Protein AF-A0AAJ2LRJ1-F1 (afdb_monomer_lite)

InterPro domains:
  IPR001991 Sodium:dicarboxylate symporter [PF00375] (16-197)
  IPR001991 Sodium:dicarboxylate symporter [PTHR42865] (124-197)
  IPR036458 Sodium:dicarboxylate symporter superfamily [G3DSA:1.10.3860.10] (4-198)
  IPR036458 Sodium:dicarboxylate symporter superfamily [SSF118215] (17-197)

Secondary structure (DSSP, 8-state):
--HHHHHHHHHS-HHHHHHHHHHHHHHHHHH-HHHHHHHHHHHHHHHHHHHHHHHHHHHHHHHHHHHT--TTS--THHHHHHHHHHHHHHHHHHHHHHHHHS-------------PPPS-HHHHHHHHHHHHTS-HHHHHHTT-HHHHHHHHHHHHHHHTTS-HHHHHHHHHHHHHHHHHHHHHHHTHHHHHHHHHH-

Foldseek 3Di:
DDPVVVVVVVVDPLVNLLVVLLVLLQVLLVPPLPVLLVLLVLQVVLVVLLLLLVLVLLLLVLLLCLLPDDPPDDDPVVVVVVCVVVVVVVVVVVVVVVCVVDVDDDPDPDDPPPPPDPPDPVVVVVVLVVLCPPDCVCCSVVVSVNVSNNNSNVNSNVSNPPDPVVSVVSVVVSVVSVVVSVVSSSCSSSNSSSNSND

Sequence (198 aa):
MPHWLKQQLKRLGVVGQIFIGLLAGVLLALTLPDVAQSVGLLGELFVSALKAIAPVLILVLVTAAIANQNMDQPSHIKPVLVLYLLGTLAAAVVAVMASSLFPSYLMLNVPNISHAAPDSIRQVLVGLLKNIVVNPVSALSEANYIGILAWGAALGLAFRHSSVSTKQLITDFSDAISKIVHGIIALAPIGIFGLVAH

Organism: NCBI:txid1538159

pLDDT: mean 86.82, std 13.39, range [49.31, 97.69]

Structure (mmCIF, N/CA/C/O backbone):
data_AF-A0AAJ2LRJ1-F1
#
_entry.id   AF-A0AAJ2LRJ1-F1
#
loop_
_atom_site.group_PDB
_atom_site.id
_atom_site.type_symbol
_atom_site.label_atom_id
_atom_site.label_alt_id
_atom_site.label_comp_id
_atom_site.label_asym_id
_atom_site.label_entity_id
_atom_site.label_seq_id
_atom_site.pdbx_PDB_ins_code
_atom_site.Cartn_x
_atom_site.Cartn_y
_atom_site.Cartn_z
_atom_site.occupancy
_atom_site.B_iso_or_equiv
_atom_site.auth_seq_id
_atom_site.auth_comp_id
_atom_site.auth_asym_id
_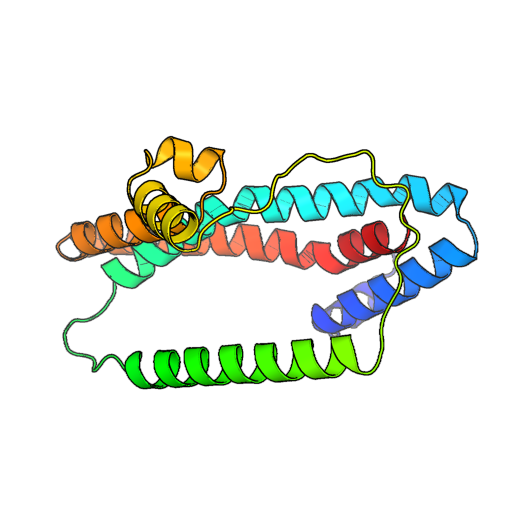atom_site.auth_atom_id
_atom_site.pdbx_PDB_model_num
ATOM 1 N N . MET A 1 1 ? -7.593 7.668 -32.228 1.00 51.62 1 MET A N 1
ATOM 2 C CA . MET A 1 1 ? -7.476 6.301 -31.662 1.00 51.62 1 MET A CA 1
ATOM 3 C C . MET A 1 1 ? -8.811 5.578 -31.868 1.00 51.62 1 MET A C 1
ATOM 5 O O . MET A 1 1 ? -9.819 6.137 -31.441 1.00 51.62 1 MET A O 1
ATOM 9 N N . PRO A 1 2 ? -8.870 4.434 -32.577 1.00 67.88 2 PRO A N 1
ATOM 10 C CA . PRO A 1 2 ? -10.131 3.862 -33.062 1.00 67.88 2 PRO A CA 1
ATOM 11 C C . PRO A 1 2 ? -11.072 3.428 -31.927 1.00 67.88 2 PRO A C 1
ATOM 13 O O . PRO A 1 2 ? -10.635 2.865 -30.925 1.00 67.88 2 PRO A O 1
ATOM 16 N N . HIS A 1 3 ? -12.374 3.678 -32.080 1.00 49.31 3 HIS A N 1
ATOM 17 C CA . HIS A 1 3 ? -13.392 3.411 -31.055 1.00 49.31 3 HIS A CA 1
ATOM 18 C C . HIS A 1 3 ? -13.612 1.907 -30.780 1.00 49.31 3 HIS A C 1
ATOM 20 O O . HIS A 1 3 ? -13.944 1.538 -29.654 1.00 49.31 3 HIS A O 1
ATOM 26 N N . TRP A 1 4 ? -13.349 1.037 -31.762 1.00 50.97 4 TRP A N 1
ATOM 27 C CA . TRP A 1 4 ? -13.453 -0.424 -31.638 1.00 50.97 4 TRP A CA 1
ATOM 28 C C . TRP A 1 4 ? -12.358 -1.037 -30.744 1.00 50.97 4 TRP A C 1
ATOM 30 O O . TRP A 1 4 ? -12.626 -1.951 -29.966 1.00 50.97 4 TRP A O 1
ATOM 40 N N . LEU A 1 5 ? -11.155 -0.455 -30.750 1.00 55.59 5 LEU A N 1
ATOM 41 C CA . LEU A 1 5 ? -10.029 -0.865 -29.899 1.00 55.59 5 LEU A CA 1
ATOM 42 C C . LEU A 1 5 ? -10.316 -0.611 -28.410 1.00 55.59 5 LEU A C 1
ATOM 44 O O . LEU A 1 5 ? -10.009 -1.441 -27.556 1.00 55.59 5 LEU A O 1
ATOM 48 N N . LYS A 1 6 ? -10.986 0.506 -28.092 1.00 55.53 6 LYS A N 1
ATOM 49 C CA . LYS A 1 6 ? -11.377 0.846 -26.713 1.00 55.53 6 LYS A CA 1
ATOM 50 C C . LYS A 1 6 ? -12.424 -0.118 -26.138 1.00 55.53 6 LYS A C 1
ATOM 52 O O . LYS A 1 6 ? -12.427 -0.353 -24.932 1.00 55.53 6 LYS A O 1
ATOM 57 N N . GLN A 1 7 ? -13.303 -0.681 -26.972 1.00 55.81 7 GLN A N 1
ATOM 58 C CA . GLN A 1 7 ? -14.316 -1.650 -26.532 1.00 55.81 7 GLN A CA 1
ATOM 59 C C . GLN A 1 7 ? -13.731 -3.050 -26.310 1.00 55.81 7 GLN A C 1
ATOM 61 O O . GLN A 1 7 ? -14.116 -3.714 -25.349 1.00 55.81 7 GLN A O 1
ATOM 66 N N . GLN A 1 8 ? -12.768 -3.481 -27.132 1.00 55.88 8 GLN A N 1
ATOM 67 C CA . GLN A 1 8 ? -12.064 -4.749 -26.912 1.00 55.88 8 GLN A CA 1
ATOM 68 C C . GLN A 1 8 ? -11.144 -4.698 -25.684 1.00 55.88 8 GLN A C 1
ATOM 70 O O . GLN A 1 8 ? -11.141 -5.645 -24.899 1.00 55.88 8 GLN A O 1
ATOM 75 N N . LEU A 1 9 ? -10.462 -3.571 -25.434 1.00 53.47 9 LEU A N 1
ATOM 76 C CA . LEU A 1 9 ? -9.677 -3.397 -24.206 1.00 53.47 9 LEU A CA 1
ATOM 77 C C . LEU A 1 9 ? -10.540 -3.427 -22.940 1.00 53.47 9 LEU A C 1
ATOM 79 O O . LEU A 1 9 ? -10.088 -3.956 -21.937 1.00 53.47 9 LEU A O 1
ATOM 83 N N . LYS A 1 10 ? -11.773 -2.904 -22.966 1.00 54.84 10 LYS A N 1
ATOM 84 C CA . LYS A 1 10 ? -12.689 -2.989 -21.812 1.00 54.84 10 LYS A CA 1
ATOM 85 C C . LYS A 1 10 ? -13.207 -4.408 -21.538 1.00 54.84 10 LYS A C 1
ATOM 87 O O . LYS A 1 10 ? -13.697 -4.655 -20.442 1.00 54.84 10 LYS A O 1
ATOM 92 N N . ARG A 1 11 ? -13.128 -5.324 -22.514 1.00 53.78 11 ARG A N 1
ATOM 93 C CA . ARG A 1 11 ? -13.524 -6.737 -22.358 1.00 53.78 11 ARG A CA 1
ATOM 94 C C . ARG A 1 11 ? -12.416 -7.602 -21.757 1.00 53.78 11 ARG A C 1
ATOM 96 O O . ARG A 1 11 ? -12.716 -8.568 -21.065 1.00 53.78 11 ARG A O 1
ATOM 103 N N . LEU A 1 12 ? -11.154 -7.253 -22.001 1.00 58.50 12 LEU A N 1
ATOM 104 C CA . LEU A 1 12 ? -10.005 -7.825 -21.304 1.00 58.50 12 LEU A CA 1
ATOM 105 C C . LEU A 1 12 ? -9.924 -7.156 -19.929 1.00 58.50 12 LEU A C 1
ATOM 107 O O . LEU A 1 12 ? -9.707 -5.951 -19.838 1.00 58.50 12 LEU A O 1
ATOM 111 N N . GLY A 1 13 ? -10.131 -7.914 -18.851 1.00 81.06 13 GLY A N 1
ATOM 112 C CA . GLY A 1 13 ? -9.938 -7.389 -17.497 1.00 81.06 13 GLY A CA 1
ATOM 113 C C . GLY A 1 13 ? -8.545 -6.766 -17.329 1.00 81.06 13 GLY A C 1
ATOM 114 O O . GLY A 1 13 ? -7.633 -7.052 -18.107 1.00 81.06 13 GLY A O 1
ATOM 115 N N . VAL A 1 14 ? -8.360 -5.941 -16.295 1.00 82.56 14 VAL A N 1
ATOM 116 C CA . VAL A 1 14 ? -7.088 -5.237 -16.021 1.00 82.56 14 VAL A CA 1
ATOM 117 C C . VAL A 1 14 ? -5.882 -6.186 -16.087 1.00 82.56 14 VAL A C 1
ATOM 119 O O . VAL A 1 14 ? -4.859 -5.843 -16.667 1.00 82.56 14 VAL A O 1
ATOM 122 N N . VAL A 1 15 ? -6.034 -7.422 -15.603 1.00 87.81 15 VAL A N 1
ATOM 123 C CA . VAL A 1 15 ? -5.007 -8.478 -15.668 1.00 87.81 15 VAL A CA 1
ATOM 124 C C . VAL A 1 15 ? -4.540 -8.770 -17.101 1.00 87.81 15 VAL A C 1
ATOM 126 O O . VAL A 1 15 ? -3.342 -8.876 -17.349 1.00 87.81 15 VAL A O 1
ATOM 129 N N . GLY A 1 16 ? -5.460 -8.864 -18.065 1.00 88.69 16 GLY A N 1
ATOM 130 C CA . GLY A 1 16 ? -5.111 -9.102 -19.468 1.00 88.69 16 GLY A CA 1
ATOM 131 C C . GLY A 1 16 ? -4.386 -7.911 -20.093 1.00 88.69 16 GLY A C 1
ATOM 132 O O . GLY A 1 16 ? -3.440 -8.088 -20.856 1.00 88.69 16 GLY A O 1
ATOM 133 N N . GLN A 1 17 ? -4.778 -6.691 -19.724 1.00 89.00 17 GLN A N 1
ATOM 134 C CA . GLN A 1 17 ? -4.101 -5.476 -20.180 1.00 89.00 17 GLN A CA 1
ATOM 135 C C . GLN A 1 17 ? -2.677 -5.372 -19.618 1.00 89.00 17 GLN A C 1
ATOM 137 O O . GLN A 1 17 ? -1.765 -4.996 -20.350 1.00 89.00 17 GLN A O 1
ATOM 142 N N . ILE A 1 18 ? -2.477 -5.754 -18.352 1.00 92.25 18 ILE A N 1
ATOM 143 C CA . ILE A 1 18 ? -1.150 -5.849 -17.730 1.00 92.25 18 ILE A CA 1
ATOM 144 C C . ILE A 1 18 ? -0.261 -6.823 -18.508 1.00 92.25 18 ILE A C 1
ATOM 146 O O . ILE A 1 18 ? 0.876 -6.487 -18.822 1.00 92.25 18 ILE A O 1
ATOM 150 N N . PHE A 1 19 ? -0.788 -7.995 -18.873 1.00 93.06 19 PHE A N 1
ATOM 151 C CA . PHE A 1 19 ? -0.049 -8.984 -19.661 1.00 93.06 19 PHE A CA 1
ATOM 152 C C . PHE A 1 19 ? 0.399 -8.437 -21.022 1.00 93.06 19 PHE A C 1
ATOM 154 O O . PHE A 1 19 ? 1.542 -8.636 -21.426 1.00 93.06 19 PHE A O 1
ATOM 161 N N . ILE A 1 20 ? -0.484 -7.715 -21.716 1.00 92.00 20 ILE A N 1
ATOM 162 C CA . ILE A 1 20 ? -0.156 -7.077 -22.997 1.00 92.00 20 ILE A CA 1
ATOM 163 C C . ILE A 1 20 ? 0.913 -5.994 -22.803 1.00 92.00 20 ILE A C 1
ATOM 165 O O . ILE A 1 20 ? 1.866 -5.944 -23.577 1.00 92.00 20 ILE A O 1
ATOM 169 N N . GLY A 1 21 ? 0.781 -5.158 -21.767 1.00 91.19 21 GLY A N 1
ATOM 170 C CA . GLY A 1 21 ? 1.770 -4.130 -21.430 1.00 91.19 21 GLY A CA 1
ATOM 171 C C . GLY A 1 21 ? 3.146 -4.724 -21.130 1.00 91.19 21 GLY A C 1
ATOM 172 O O . GLY A 1 21 ? 4.149 -4.229 -21.632 1.00 91.19 21 GLY A O 1
ATOM 173 N N . LEU A 1 22 ? 3.187 -5.838 -20.398 1.00 94.25 22 LEU A N 1
ATOM 174 C CA . LEU A 1 22 ? 4.415 -6.575 -20.112 1.00 94.25 22 LEU A CA 1
ATOM 175 C C . LEU A 1 22 ? 5.070 -7.110 -21.393 1.00 94.25 22 LEU A C 1
ATOM 177 O O . LEU A 1 22 ? 6.244 -6.839 -21.629 1.00 94.25 22 LEU A O 1
ATOM 181 N N . LEU A 1 23 ? 4.322 -7.815 -22.249 1.00 94.81 23 LEU A N 1
ATOM 182 C CA . LEU A 1 23 ? 4.860 -8.347 -23.510 1.00 94.81 23 LEU A CA 1
ATOM 183 C C . LEU A 1 23 ? 5.361 -7.234 -24.438 1.00 94.81 23 LEU A C 1
ATOM 185 O O . LEU A 1 23 ? 6.432 -7.360 -25.029 1.00 94.81 23 LEU A O 1
ATOM 189 N N . ALA A 1 24 ? 4.610 -6.137 -24.544 1.00 92.12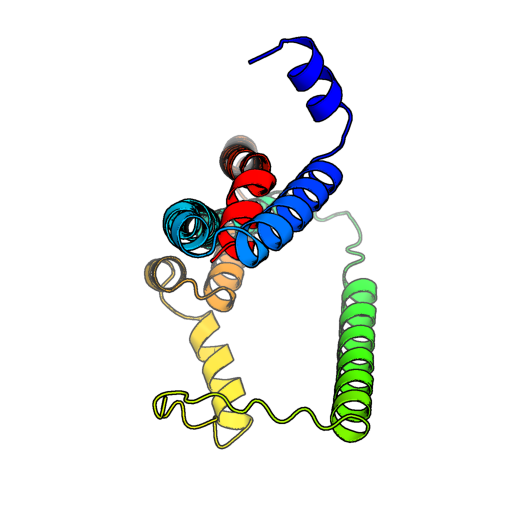 24 ALA A N 1
ATOM 190 C CA . ALA A 1 24 ? 5.015 -4.979 -25.330 1.00 92.12 24 ALA A CA 1
ATOM 191 C C . ALA A 1 24 ? 6.281 -4.314 -24.763 1.00 92.12 24 ALA A C 1
ATOM 193 O O . ALA A 1 24 ? 7.132 -3.892 -25.541 1.00 92.12 24 ALA A O 1
ATOM 194 N N . GLY A 1 25 ? 6.421 -4.253 -23.434 1.00 91.94 25 GLY A N 1
ATOM 195 C CA . GLY A 1 25 ? 7.588 -3.678 -22.761 1.00 91.94 25 GLY A CA 1
ATOM 196 C C . GLY A 1 25 ? 8.849 -4.488 -23.040 1.00 91.94 25 GLY A C 1
ATOM 197 O O . GLY A 1 25 ? 9.850 -3.925 -23.474 1.00 91.94 25 GLY A O 1
ATOM 198 N N . VAL A 1 26 ? 8.763 -5.819 -22.915 1.00 92.88 26 VAL A N 1
ATOM 199 C CA . VAL A 1 26 ? 9.866 -6.734 -23.266 1.00 92.88 26 VAL A CA 1
ATOM 200 C C . VAL A 1 26 ? 10.266 -6.570 -24.732 1.00 92.88 26 VAL A C 1
ATOM 202 O O . VAL A 1 26 ? 11.448 -6.469 -25.050 1.00 92.88 26 VAL A O 1
ATOM 205 N N . LEU A 1 27 ? 9.292 -6.530 -25.645 1.00 93.06 27 LEU A N 1
ATOM 206 C CA . LEU A 1 27 ? 9.570 -6.420 -27.077 1.00 93.06 27 LEU A CA 1
ATOM 207 C C . LEU A 1 27 ? 10.238 -5.081 -27.422 1.00 93.06 27 LEU A C 1
ATOM 209 O O . LEU A 1 27 ? 11.157 -5.045 -28.240 1.00 93.06 27 LEU A O 1
ATOM 213 N N . LEU A 1 28 ? 9.820 -3.992 -26.771 1.00 90.44 28 LEU A N 1
ATOM 214 C CA . LEU A 1 28 ? 10.419 -2.673 -26.958 1.00 90.44 28 LEU A CA 1
ATOM 215 C C . LEU A 1 28 ? 11.848 -2.612 -26.400 1.00 90.44 28 LEU A C 1
ATOM 217 O O . LEU A 1 28 ? 12.732 -2.134 -27.109 1.00 90.44 28 LEU A O 1
ATOM 221 N N . ALA A 1 29 ? 12.098 -3.164 -25.208 1.00 89.75 29 ALA A N 1
ATOM 222 C CA . ALA A 1 29 ? 13.438 -3.234 -24.614 1.00 89.75 29 ALA A CA 1
ATOM 223 C C . ALA A 1 29 ? 14.451 -3.952 -25.524 1.00 89.75 29 ALA A C 1
ATOM 225 O O . ALA A 1 29 ? 15.599 -3.531 -25.641 1.00 89.75 29 ALA A O 1
ATOM 226 N N . LEU A 1 30 ? 14.019 -5.022 -26.202 1.00 90.25 30 LEU A N 1
ATOM 227 C CA . LEU A 1 30 ? 14.879 -5.810 -27.090 1.00 90.25 30 LEU A CA 1
ATOM 228 C C . LEU A 1 30 ? 15.125 -5.154 -28.456 1.00 90.25 30 LEU A C 1
ATOM 230 O O . LEU A 1 30 ? 16.125 -5.461 -29.101 1.00 90.25 30 LEU A O 1
ATOM 234 N N . THR A 1 31 ? 14.209 -4.304 -28.929 1.00 91.56 31 THR A N 1
ATOM 235 C CA . THR A 1 31 ? 14.253 -3.759 -30.298 1.00 91.56 31 THR A CA 1
ATOM 236 C C . THR A 1 31 ? 14.757 -2.320 -30.364 1.00 91.56 31 THR A C 1
ATOM 238 O O . THR A 1 31 ? 15.497 -1.995 -31.291 1.00 91.56 31 THR A O 1
ATOM 241 N N . LEU A 1 32 ? 14.380 -1.461 -29.409 1.00 88.50 32 LEU A N 1
ATOM 242 C CA . LEU A 1 32 ? 14.744 -0.038 -29.369 1.00 88.50 32 LEU A CA 1
ATOM 243 C C . LEU A 1 32 ? 15.089 0.418 -27.933 1.00 88.50 32 LEU A C 1
ATOM 245 O O . LEU A 1 32 ? 14.285 1.115 -27.305 1.00 88.50 32 LEU A O 1
ATOM 249 N N . PRO A 1 33 ? 16.287 0.083 -27.418 1.00 83.06 33 PRO A N 1
ATOM 250 C CA . PRO A 1 33 ? 16.689 0.399 -26.043 1.00 83.06 33 PRO A CA 1
ATOM 251 C C . PRO A 1 33 ? 16.699 1.909 -25.729 1.00 83.06 33 PRO A C 1
ATOM 253 O O . PRO A 1 33 ? 16.270 2.308 -24.648 1.00 83.06 33 PRO A O 1
ATOM 256 N N . ASP A 1 34 ? 17.073 2.766 -26.685 1.00 83.44 34 ASP A N 1
ATOM 257 C CA . ASP A 1 34 ? 17.098 4.229 -26.486 1.00 83.44 34 ASP A CA 1
ATOM 258 C C . ASP A 1 34 ? 15.695 4.820 -26.243 1.00 83.44 34 ASP A C 1
ATOM 260 O O . ASP A 1 34 ? 15.501 5.734 -25.437 1.00 83.44 34 ASP A O 1
ATOM 264 N N . VAL A 1 35 ? 14.680 4.275 -26.925 1.00 82.12 35 VAL A N 1
ATOM 265 C CA . VAL A 1 35 ? 13.276 4.666 -26.717 1.00 82.12 35 VAL A CA 1
ATOM 266 C C . VAL A 1 35 ? 12.767 4.096 -25.395 1.00 82.12 35 VAL A C 1
ATOM 268 O O . VAL A 1 35 ? 12.019 4.768 -24.685 1.00 82.12 35 VAL A O 1
ATOM 271 N N . ALA A 1 36 ? 13.204 2.889 -25.041 1.00 81.81 36 ALA A N 1
ATOM 272 C CA . ALA A 1 36 ? 12.821 2.192 -23.819 1.00 81.81 36 ALA A CA 1
ATOM 273 C C . ALA A 1 36 ? 13.158 3.002 -22.561 1.00 81.81 36 ALA A C 1
ATOM 275 O O . ALA A 1 36 ? 12.300 3.195 -21.694 1.00 81.81 36 ALA A O 1
ATOM 276 N N . GLN A 1 37 ? 14.349 3.604 -22.534 1.00 80.44 37 GLN A N 1
ATOM 277 C CA . GLN A 1 37 ? 14.791 4.449 -21.427 1.00 80.44 37 GLN A CA 1
ATOM 278 C C . GLN A 1 37 ? 13.879 5.672 -21.213 1.00 80.44 37 GLN A C 1
ATOM 280 O O . GLN A 1 37 ? 13.593 6.051 -20.078 1.00 80.44 37 GLN A O 1
ATOM 285 N N . SER A 1 38 ? 13.351 6.257 -22.294 1.00 84.06 38 SER A N 1
ATOM 286 C CA . SER A 1 38 ? 12.439 7.410 -22.219 1.00 84.06 38 SER A CA 1
ATOM 287 C C . SER A 1 38 ? 11.057 7.040 -21.663 1.00 84.06 38 SER A C 1
ATOM 289 O O . SER A 1 38 ? 10.394 7.859 -21.025 1.00 84.06 38 SER A O 1
ATOM 291 N N . VAL A 1 39 ? 10.609 5.803 -21.894 1.00 89.00 39 VAL A N 1
ATOM 292 C CA . VAL A 1 39 ? 9.320 5.290 -21.402 1.00 89.00 39 VAL A CA 1
ATOM 293 C C . VAL A 1 39 ? 9.414 4.868 -19.926 1.00 89.00 39 VAL A C 1
ATOM 295 O O . VAL A 1 39 ? 8.394 4.870 -19.234 1.00 89.00 39 VAL A O 1
ATOM 298 N N . GLY A 1 40 ? 10.618 4.608 -19.402 1.00 88.31 40 GLY A N 1
ATOM 299 C CA . GLY A 1 40 ? 10.863 4.266 -17.992 1.00 88.31 40 GLY A CA 1
ATOM 300 C C . GLY A 1 40 ? 10.232 5.234 -16.986 1.00 88.31 40 GLY A C 1
ATOM 301 O O . GLY A 1 40 ? 9.652 4.800 -15.988 1.00 88.31 40 GLY A O 1
ATOM 302 N N . LEU A 1 41 ? 10.204 6.533 -17.307 1.00 91.50 41 LEU A N 1
ATOM 303 C CA . LEU A 1 41 ? 9.557 7.563 -16.487 1.00 91.50 41 LEU A CA 1
ATOM 304 C C . LEU A 1 41 ? 8.079 7.243 -16.194 1.00 91.50 41 LEU A C 1
ATOM 306 O O . LEU A 1 41 ? 7.601 7.471 -15.086 1.00 91.50 41 LEU A O 1
ATOM 310 N N . LEU A 1 42 ? 7.339 6.686 -17.160 1.00 91.81 42 LEU A N 1
ATOM 311 C CA . LEU A 1 42 ? 5.937 6.290 -16.961 1.00 91.81 42 LEU A CA 1
ATOM 312 C C . LEU A 1 42 ? 5.813 5.177 -15.914 1.00 91.81 42 LEU A C 1
ATOM 314 O O . LEU A 1 42 ? 4.865 5.171 -15.124 1.00 91.81 42 LEU A O 1
ATOM 318 N N . GLY A 1 43 ? 6.777 4.257 -15.899 1.00 92.56 43 GLY A N 1
ATOM 319 C CA . GLY A 1 43 ? 6.861 3.192 -14.911 1.00 92.56 43 GLY A CA 1
ATOM 320 C C . GLY A 1 43 ? 7.171 3.718 -13.515 1.00 92.56 43 GLY A C 1
ATOM 321 O O . GLY A 1 43 ? 6.468 3.387 -12.556 1.00 92.56 43 GLY A O 1
ATOM 322 N N . GLU A 1 44 ? 8.164 4.595 -13.398 1.00 93.62 44 GLU A N 1
ATOM 323 C CA . GLU A 1 44 ? 8.528 5.224 -12.125 1.00 93.62 44 GLU A CA 1
ATOM 324 C C . GLU A 1 44 ? 7.394 6.073 -11.548 1.00 93.62 44 GLU A C 1
ATOM 326 O O . GLU A 1 44 ? 7.087 5.967 -10.356 1.00 93.62 44 GLU A O 1
ATOM 331 N N . LEU A 1 45 ? 6.723 6.873 -12.385 1.00 94.19 45 LEU A N 1
ATOM 332 C CA . LEU A 1 45 ? 5.562 7.668 -11.981 1.00 94.19 45 LEU A CA 1
ATOM 333 C C . LEU A 1 45 ? 4.422 6.776 -11.480 1.00 94.19 45 LEU A C 1
ATOM 335 O O . LEU A 1 45 ? 3.803 7.084 -10.460 1.00 94.19 45 LEU A O 1
ATOM 339 N N . PHE A 1 46 ? 4.171 5.646 -12.146 1.00 94.69 46 PHE A N 1
ATOM 340 C CA . PHE A 1 46 ? 3.159 4.681 -11.722 1.00 94.69 46 PHE A CA 1
ATOM 3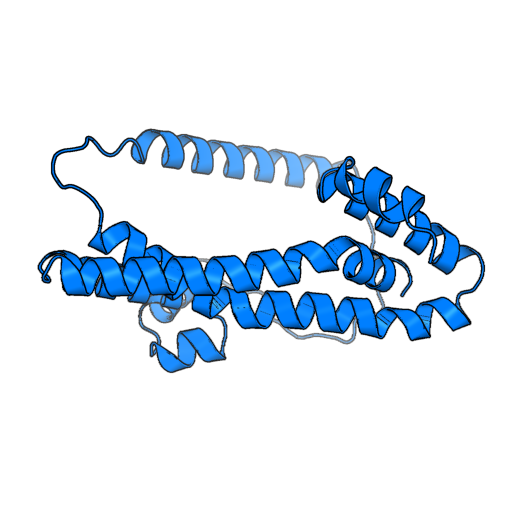41 C C . PHE A 1 46 ? 3.481 4.057 -10.357 1.00 94.69 46 PHE A C 1
ATOM 343 O O . PHE A 1 46 ? 2.633 4.062 -9.459 1.00 94.69 46 PHE A O 1
ATOM 350 N N . VAL A 1 47 ? 4.709 3.563 -10.165 1.00 94.19 47 VAL A N 1
ATOM 351 C CA . VAL A 1 47 ? 5.133 2.975 -8.881 1.00 94.19 47 VAL A CA 1
ATOM 352 C C . VAL A 1 47 ? 5.105 4.021 -7.774 1.00 94.19 47 VAL A C 1
ATOM 354 O O . VAL A 1 47 ? 4.659 3.725 -6.665 1.00 94.19 47 VAL A O 1
ATOM 357 N N . SER A 1 48 ? 5.539 5.246 -8.067 1.00 94.44 48 SER A N 1
ATOM 358 C CA . SER A 1 48 ? 5.532 6.353 -7.109 1.00 94.44 48 SER A CA 1
ATOM 359 C C . SER A 1 48 ? 4.111 6.723 -6.691 1.00 94.44 48 SER A C 1
ATOM 361 O O . SER A 1 48 ? 3.852 6.868 -5.499 1.00 94.44 48 SER A O 1
ATOM 363 N N . ALA A 1 49 ? 3.166 6.787 -7.635 1.00 94.81 49 ALA A N 1
ATOM 364 C CA . ALA A 1 49 ? 1.757 7.038 -7.336 1.00 94.81 49 ALA A CA 1
ATOM 365 C C . ALA A 1 49 ? 1.146 5.935 -6.453 1.00 94.81 49 ALA A C 1
ATOM 367 O O . ALA A 1 49 ? 0.472 6.242 -5.468 1.00 94.81 49 ALA A O 1
ATOM 368 N N . LEU A 1 50 ? 1.418 4.657 -6.755 1.00 94.00 50 LEU A N 1
ATOM 369 C CA . LEU A 1 50 ? 0.961 3.531 -5.931 1.00 94.00 50 LEU A CA 1
ATOM 370 C C . LEU A 1 50 ? 1.565 3.555 -4.522 1.00 94.00 50 LEU A C 1
ATOM 372 O O . LEU A 1 50 ? 0.849 3.356 -3.540 1.00 94.00 50 LEU A O 1
ATOM 376 N N . LYS A 1 51 ? 2.870 3.819 -4.411 1.00 92.94 51 LYS A N 1
ATOM 377 C CA . LYS A 1 51 ? 3.560 3.916 -3.118 1.00 92.94 51 LYS A CA 1
ATOM 378 C C . LYS A 1 51 ? 3.048 5.090 -2.285 1.00 92.94 51 LYS A C 1
ATOM 380 O O . LYS A 1 51 ? 2.891 4.935 -1.081 1.00 92.94 51 LYS A O 1
ATOM 385 N N . ALA A 1 52 ? 2.759 6.231 -2.910 1.00 93.50 52 ALA A N 1
ATOM 386 C CA . ALA A 1 52 ? 2.295 7.429 -2.214 1.00 93.50 52 ALA A CA 1
ATOM 387 C C . ALA A 1 52 ? 0.904 7.249 -1.587 1.00 93.50 52 ALA A C 1
ATOM 389 O O . ALA A 1 52 ? 0.662 7.712 -0.474 1.00 93.50 52 ALA A O 1
ATOM 390 N N . ILE A 1 53 ? -0.015 6.566 -2.279 1.00 94.75 53 ILE A N 1
ATOM 391 C CA . ILE A 1 53 ? -1.393 6.403 -1.795 1.00 94.75 53 ILE A CA 1
ATOM 392 C C . ILE A 1 53 ? -1.542 5.274 -0.762 1.00 94.75 53 ILE A C 1
ATOM 394 O O . ILE A 1 53 ? -2.448 5.317 0.073 1.00 94.75 53 ILE A O 1
ATOM 398 N N . ALA A 1 54 ? -0.666 4.263 -0.800 1.00 94.62 54 ALA A N 1
ATOM 399 C CA . ALA A 1 54 ? -0.814 3.043 -0.006 1.00 94.62 54 ALA A CA 1
ATOM 400 C C . ALA A 1 54 ? -0.852 3.275 1.523 1.00 94.62 54 ALA A C 1
ATOM 402 O O . ALA A 1 54 ? -1.775 2.754 2.155 1.00 94.62 54 ALA A O 1
ATOM 403 N N . PRO A 1 55 ? 0.050 4.068 2.142 1.00 95.81 55 PRO A N 1
ATOM 404 C CA . PRO A 1 55 ? 0.009 4.346 3.581 1.00 95.81 55 PRO A CA 1
ATOM 405 C C . PRO A 1 55 ? -1.328 4.928 4.055 1.00 95.81 55 PRO A C 1
ATOM 407 O O . PRO A 1 55 ? -1.886 4.492 5.064 1.00 95.81 55 PRO A O 1
ATOM 410 N N . VAL A 1 56 ? -1.866 5.883 3.293 1.00 95.94 56 VAL A N 1
ATOM 411 C CA . VAL A 1 56 ? -3.124 6.568 3.614 1.00 95.94 56 VAL A CA 1
ATOM 412 C C . VAL A 1 56 ? -4.310 5.619 3.465 1.00 95.94 56 VAL A C 1
ATOM 414 O O . VAL A 1 56 ? -5.161 5.563 4.353 1.00 95.94 56 VAL A O 1
ATOM 417 N N . LEU A 1 57 ? -4.345 4.832 2.381 1.00 96.31 57 LEU A N 1
ATOM 418 C CA . LEU A 1 57 ? -5.383 3.823 2.165 1.00 96.31 57 LEU A CA 1
ATOM 419 C C . LEU A 1 57 ? -5.454 2.847 3.341 1.00 96.31 57 LEU A C 1
ATOM 421 O O . LEU A 1 57 ? -6.538 2.616 3.867 1.00 96.31 57 LEU A O 1
ATOM 425 N N . ILE A 1 58 ? -4.317 2.285 3.759 1.00 96.69 58 ILE A N 1
ATOM 426 C CA . ILE A 1 58 ? -4.282 1.265 4.816 1.00 96.69 58 ILE A CA 1
ATOM 427 C C . ILE A 1 58 ? -4.794 1.838 6.138 1.00 96.69 58 ILE A C 1
ATOM 429 O O . ILE A 1 58 ? -5.614 1.194 6.792 1.00 96.69 58 ILE A O 1
ATOM 433 N N . LEU A 1 59 ? -4.365 3.050 6.512 1.00 97.69 59 LEU A N 1
ATOM 434 C CA . LEU A 1 59 ? -4.818 3.700 7.745 1.00 97.69 59 LEU A CA 1
ATOM 435 C C . LEU A 1 59 ? -6.346 3.821 7.780 1.00 97.69 59 LEU A C 1
ATOM 437 O O . LEU A 1 59 ? -6.989 3.422 8.756 1.00 97.69 59 LEU A O 1
ATOM 441 N N . VAL A 1 60 ? -6.924 4.366 6.710 1.00 96.75 60 VAL A N 1
ATOM 442 C CA . VAL A 1 60 ? -8.361 4.639 6.630 1.00 96.75 60 VAL A CA 1
ATOM 443 C C . VAL A 1 60 ? -9.157 3.344 6.519 1.00 96.75 60 VAL A C 1
ATOM 445 O O . VAL A 1 60 ? -10.145 3.186 7.231 1.00 96.75 60 VAL A O 1
ATOM 448 N N . LEU A 1 61 ? -8.703 2.395 5.699 1.00 96.31 61 LEU A N 1
ATOM 449 C CA . LEU A 1 61 ? -9.370 1.111 5.498 1.00 96.31 61 LEU A CA 1
ATOM 450 C C . LEU A 1 61 ? -9.441 0.304 6.798 1.00 96.31 61 LEU A C 1
ATOM 452 O O . LEU A 1 61 ? -10.501 -0.213 7.144 1.00 96.31 61 LEU A O 1
ATOM 456 N N . VAL A 1 62 ? -8.335 0.216 7.543 1.00 96.38 62 VAL A N 1
ATOM 457 C CA . VAL A 1 62 ? -8.296 -0.512 8.821 1.00 96.38 62 VAL A CA 1
ATOM 458 C C . VAL A 1 62 ? -9.165 0.181 9.867 1.00 96.38 62 VAL A C 1
ATOM 460 O O . VAL A 1 62 ? -9.926 -0.488 10.570 1.00 96.38 62 VAL A O 1
ATOM 463 N N . THR A 1 63 ? -9.113 1.516 9.925 1.00 97.00 63 THR A N 1
ATOM 464 C CA . THR A 1 63 ? -9.980 2.308 10.809 1.00 97.00 63 THR A CA 1
ATOM 465 C C . THR A 1 63 ? -11.456 2.044 10.500 1.00 97.00 63 THR A C 1
ATOM 467 O O . THR A 1 63 ? -12.220 1.716 11.407 1.00 97.00 63 THR A O 1
ATOM 470 N N . ALA A 1 64 ? -11.852 2.120 9.224 1.00 95.88 64 ALA A N 1
ATOM 471 C CA . ALA A 1 64 ? -13.218 1.879 8.765 1.00 95.88 64 ALA A CA 1
ATOM 472 C C . ALA A 1 64 ? -13.680 0.444 9.051 1.00 95.88 64 ALA A C 1
ATOM 474 O O . ALA A 1 64 ? -14.782 0.242 9.564 1.00 95.88 64 ALA A O 1
ATOM 475 N N . ALA A 1 65 ? -12.835 -0.549 8.764 1.00 93.50 65 ALA A N 1
ATOM 476 C CA . ALA A 1 65 ? -13.151 -1.960 8.962 1.00 93.50 65 ALA A CA 1
ATOM 477 C C . ALA A 1 65 ? -13.414 -2.287 10.439 1.00 93.50 65 ALA A C 1
ATOM 479 O O . ALA A 1 65 ? -14.386 -2.973 10.752 1.00 93.50 65 ALA A O 1
ATOM 480 N N . ILE A 1 66 ? -12.585 -1.771 11.352 1.00 93.62 66 ILE A N 1
ATOM 481 C CA . ILE A 1 66 ? -12.722 -2.039 12.791 1.00 93.62 66 ILE A CA 1
ATOM 482 C C . ILE A 1 66 ? -13.859 -1.212 13.407 1.00 93.62 66 ILE A C 1
ATOM 484 O O . ILE A 1 66 ? -14.629 -1.745 14.210 1.00 93.62 66 ILE A O 1
ATOM 488 N N . ALA A 1 67 ? -14.027 0.054 13.009 1.00 93.69 67 ALA A N 1
ATOM 489 C CA . ALA A 1 67 ? -15.104 0.912 13.517 1.00 93.69 67 ALA A CA 1
ATOM 490 C C . ALA A 1 67 ? -16.507 0.368 13.177 1.00 93.69 67 ALA A C 1
ATOM 492 O O . ALA A 1 67 ? -17.443 0.518 13.973 1.00 93.69 67 ALA A O 1
ATOM 493 N N . ASN A 1 68 ? -16.640 -0.288 12.018 1.00 90.06 68 ASN A N 1
ATOM 494 C CA . ASN A 1 68 ? -17.884 -0.886 11.525 1.00 90.06 68 ASN A CA 1
ATOM 495 C C . ASN A 1 68 ? -18.028 -2.389 11.837 1.00 90.06 68 ASN A C 1
ATOM 497 O O . ASN A 1 68 ? -19.002 -3.013 11.417 1.00 90.06 68 ASN A O 1
ATOM 501 N N . GLN A 1 69 ? -17.097 -2.998 12.579 1.00 85.25 69 GLN A N 1
ATOM 502 C CA . GLN A 1 69 ? -17.170 -4.425 12.892 1.00 85.25 69 GLN A CA 1
ATOM 503 C C . GLN A 1 69 ? -18.251 -4.724 13.946 1.00 85.25 69 GLN A C 1
ATOM 505 O O . GLN A 1 69 ? -18.104 -4.389 15.131 1.00 85.25 69 GLN A O 1
ATOM 510 N N . ASN A 1 70 ? -19.304 -5.431 13.526 1.00 72.44 70 ASN A N 1
ATOM 511 C CA . ASN A 1 70 ? -20.387 -5.908 14.394 1.00 72.44 70 ASN A CA 1
ATOM 512 C C . ASN A 1 70 ? -19.852 -6.847 15.491 1.00 72.44 70 ASN A C 1
ATOM 514 O O . ASN A 1 70 ? -19.029 -7.720 15.214 1.00 72.44 70 ASN A O 1
ATOM 518 N N . MET A 1 71 ? -20.306 -6.668 16.737 1.00 62.44 71 MET A N 1
ATOM 519 C CA . MET A 1 71 ? -19.837 -7.461 17.889 1.00 62.44 71 MET A CA 1
ATOM 520 C C . MET A 1 71 ? -20.371 -8.901 17.887 1.00 62.44 71 MET A C 1
ATOM 522 O O . MET A 1 71 ? -19.712 -9.785 18.425 1.00 62.44 71 MET A O 1
ATOM 526 N N . ASP A 1 72 ? -21.508 -9.139 17.229 1.00 65.06 72 ASP A N 1
ATOM 527 C CA . ASP A 1 72 ? -22.248 -10.406 17.315 1.00 65.06 72 ASP A CA 1
ATOM 528 C C . ASP A 1 72 ? -21.877 -11.429 16.228 1.00 65.06 72 ASP A C 1
ATOM 530 O O . ASP A 1 72 ? -22.429 -12.527 16.187 1.00 65.06 72 ASP A O 1
ATOM 534 N N . GLN A 1 73 ? -20.944 -11.097 15.328 1.00 65.81 73 GLN A N 1
ATOM 535 C CA . GLN A 1 73 ? -20.491 -12.027 14.293 1.00 65.81 73 GLN A CA 1
ATOM 536 C C . GLN A 1 73 ? -19.242 -12.791 14.752 1.00 65.81 73 GLN A C 1
ATOM 538 O O . GLN A 1 73 ? -18.231 -12.162 15.087 1.00 65.81 73 GLN A O 1
ATOM 543 N N . PRO A 1 74 ? -19.250 -14.138 14.734 1.00 62.16 74 PRO A N 1
ATOM 544 C CA . PRO A 1 74 ? -18.063 -14.915 15.054 1.00 62.16 74 PRO A CA 1
ATOM 545 C C . PRO A 1 74 ? -16.941 -14.595 14.058 1.00 62.16 74 PRO A C 1
ATOM 547 O O . PRO A 1 74 ? -17.056 -14.799 12.848 1.00 62.16 74 PRO A O 1
ATOM 550 N N . SER A 1 75 ? -15.833 -14.076 14.586 1.00 67.44 75 SER A N 1
ATOM 551 C CA . SER A 1 75 ? -14.640 -13.762 13.804 1.00 67.44 75 SER A CA 1
ATOM 552 C C . SER A 1 75 ? -13.893 -15.046 13.433 1.00 67.44 75 SER A C 1
ATOM 554 O O . SER A 1 75 ? -13.241 -15.672 14.271 1.00 67.44 75 SER A O 1
ATOM 556 N N . HIS A 1 76 ? -13.945 -15.426 12.155 1.00 78.00 76 HIS A N 1
ATOM 557 C CA . HIS A 1 76 ? -13.236 -16.588 11.600 1.00 78.00 76 HIS A CA 1
ATOM 558 C C . HIS A 1 76 ? -11.764 -16.284 11.251 1.00 78.00 76 HIS A C 1
ATOM 560 O O . HIS A 1 76 ? -11.187 -16.898 10.358 1.00 78.00 76 HIS A O 1
ATOM 566 N N . ILE A 1 77 ? -11.125 -15.338 11.947 1.00 82.62 77 ILE A N 1
ATOM 567 C CA . ILE A 1 77 ? -9.742 -14.928 11.647 1.00 82.62 77 ILE A CA 1
ATOM 568 C C . ILE A 1 77 ? -8.717 -15.986 12.100 1.00 82.62 77 ILE A C 1
ATOM 570 O O . ILE A 1 77 ? -7.665 -16.128 11.479 1.00 82.62 77 ILE A O 1
ATOM 574 N N . LYS A 1 78 ? -9.012 -16.777 13.146 1.00 84.69 78 LYS A N 1
ATOM 575 C CA . LYS A 1 78 ? -8.061 -17.770 13.690 1.00 84.69 78 LYS A CA 1
ATOM 576 C C . LYS A 1 78 ? -7.603 -18.814 12.650 1.00 84.69 78 LYS A C 1
ATOM 578 O O . LYS A 1 78 ? -6.391 -18.972 12.511 1.00 84.69 78 LYS A O 1
ATOM 583 N N . PRO A 1 79 ? -8.492 -19.492 11.890 1.00 90.19 79 PRO A N 1
ATOM 584 C CA . PRO A 1 79 ? -8.062 -20.416 10.836 1.00 90.19 79 PRO A CA 1
ATOM 585 C C . PRO A 1 79 ? -7.207 -19.752 9.753 1.00 90.19 79 PRO A C 1
ATOM 587 O O . PRO A 1 79 ? -6.229 -20.343 9.305 1.00 90.19 79 PRO A O 1
ATOM 590 N N . VAL A 1 80 ? -7.532 -18.512 9.373 1.00 90.12 80 VAL A N 1
ATOM 591 C CA . VAL A 1 80 ? -6.776 -17.754 8.363 1.00 90.12 80 VAL A CA 1
ATOM 592 C C . VAL A 1 80 ? -5.351 -17.474 8.844 1.00 90.12 80 VAL A C 1
ATOM 594 O O . VAL A 1 80 ? -4.405 -17.665 8.086 1.00 90.12 80 VAL A O 1
ATOM 597 N N . LEU A 1 81 ? -5.177 -17.096 10.115 1.00 90.50 81 LEU A N 1
ATOM 598 C CA . LEU A 1 81 ? -3.857 -16.893 10.727 1.00 90.50 81 LEU A CA 1
ATOM 599 C C . LEU A 1 81 ? -3.020 -18.176 10.758 1.00 90.50 81 LEU A C 1
ATOM 601 O O . LEU A 1 81 ? -1.836 -18.140 10.432 1.00 90.50 81 LEU A O 1
ATOM 605 N N . VAL A 1 82 ? -3.625 -19.307 11.131 1.00 94.12 82 VAL A N 1
ATOM 606 C CA . VAL A 1 82 ? -2.928 -20.604 11.151 1.00 94.12 82 VAL A CA 1
ATOM 607 C C . VAL A 1 82 ? -2.506 -21.006 9.739 1.00 94.12 82 VAL A C 1
ATOM 609 O O . VAL A 1 82 ? -1.352 -21.379 9.531 1.00 94.12 82 VAL A O 1
ATOM 612 N N . LEU A 1 83 ? -3.410 -20.873 8.763 1.00 95.12 83 LEU A N 1
ATOM 613 C CA . LEU A 1 83 ? -3.115 -21.153 7.360 1.00 95.12 83 LEU A CA 1
ATOM 614 C C . LEU A 1 83 ? -1.991 -20.254 6.832 1.00 95.12 83 LEU A C 1
ATOM 616 O O . LEU A 1 83 ? -1.092 -20.740 6.151 1.00 95.12 83 LEU A O 1
ATOM 620 N N . TYR A 1 84 ? -2.008 -18.966 7.180 1.00 94.12 84 TYR A N 1
ATOM 621 C CA . TYR A 1 84 ? -0.973 -18.012 6.789 1.00 94.12 84 TYR A CA 1
ATOM 622 C C . TYR A 1 84 ? 0.397 -18.376 7.373 1.00 94.12 84 TYR A C 1
ATOM 624 O O . TYR A 1 84 ? 1.397 -18.369 6.652 1.00 94.12 84 TYR A O 1
ATOM 632 N N . LEU A 1 85 ? 0.452 -18.729 8.660 1.00 95.88 85 LEU A N 1
ATOM 633 C CA . LEU A 1 85 ? 1.701 -19.060 9.343 1.00 95.88 85 LEU A CA 1
ATOM 634 C C . LEU A 1 85 ? 2.304 -20.362 8.801 1.00 95.88 85 LEU A C 1
ATOM 636 O O . LEU A 1 85 ? 3.490 -20.399 8.479 1.00 95.88 85 LEU A O 1
ATOM 640 N N . LEU A 1 86 ? 1.484 -21.400 8.619 1.00 96.88 86 LEU A N 1
ATOM 641 C CA . LEU A 1 86 ? 1.927 -22.663 8.024 1.00 96.88 86 LEU A CA 1
ATOM 642 C C . LEU A 1 86 ? 2.327 -22.496 6.554 1.00 96.88 86 LEU A C 1
ATOM 644 O O . LEU A 1 86 ? 3.377 -22.990 6.154 1.00 96.88 86 LEU A O 1
ATOM 648 N N . GLY A 1 87 ? 1.532 -21.770 5.764 1.00 96.94 87 GLY A N 1
ATOM 649 C CA . GLY A 1 87 ? 1.808 -21.529 4.348 1.00 96.94 87 GLY A CA 1
ATOM 650 C C . GLY A 1 87 ? 3.094 -20.734 4.126 1.00 96.94 87 GLY A C 1
ATOM 651 O O . GLY A 1 87 ? 3.910 -21.112 3.289 1.00 96.94 87 GLY A O 1
ATOM 652 N N . THR A 1 88 ? 3.322 -19.681 4.915 1.00 96.19 88 THR A N 1
ATOM 653 C CA . THR A 1 88 ? 4.532 -18.849 4.807 1.00 96.19 88 THR A CA 1
ATOM 654 C C . THR A 1 88 ? 5.779 -19.608 5.257 1.00 96.19 88 THR A C 1
ATOM 656 O O . THR A 1 88 ? 6.810 -19.530 4.592 1.00 96.19 88 THR A O 1
ATOM 659 N N . LEU A 1 89 ? 5.696 -20.387 6.344 1.00 96.56 89 LEU A N 1
ATOM 660 C CA . LEU A 1 89 ? 6.810 -21.232 6.787 1.00 96.56 89 LEU A CA 1
ATOM 661 C C . LEU A 1 89 ? 7.136 -22.322 5.761 1.00 96.56 89 LEU A C 1
ATOM 663 O O . LEU A 1 89 ? 8.303 -22.508 5.424 1.00 96.56 89 LEU A O 1
ATOM 667 N N . ALA A 1 90 ? 6.120 -23.000 5.221 1.00 97.06 90 ALA A N 1
ATOM 668 C CA . ALA A 1 90 ? 6.311 -24.000 4.175 1.00 97.06 90 ALA A CA 1
ATOM 669 C C . ALA A 1 90 ? 6.943 -23.382 2.916 1.00 97.06 90 ALA A C 1
ATOM 671 O O . ALA A 1 90 ? 7.913 -23.925 2.390 1.00 97.06 90 ALA A O 1
ATOM 672 N N . ALA A 1 91 ? 6.457 -22.216 2.473 1.00 97.06 91 ALA A N 1
ATOM 673 C CA . ALA A 1 91 ? 7.027 -21.491 1.340 1.00 97.06 91 ALA A CA 1
ATOM 674 C C . ALA A 1 91 ? 8.487 -21.079 1.587 1.00 97.06 91 ALA A C 1
ATOM 676 O O . ALA A 1 91 ? 9.315 -21.232 0.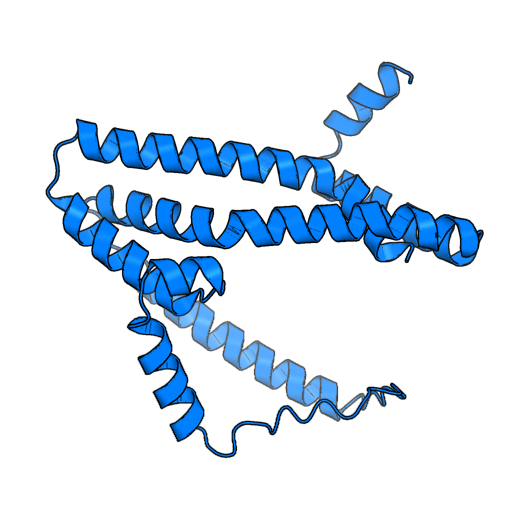692 1.00 97.06 91 ALA A O 1
ATOM 677 N N . ALA A 1 92 ? 8.827 -20.617 2.795 1.00 96.06 92 ALA A N 1
ATOM 678 C CA . ALA A 1 92 ? 10.199 -20.266 3.157 1.00 96.06 92 ALA A CA 1
ATOM 679 C C . ALA A 1 92 ? 11.136 -21.485 3.114 1.00 96.06 92 ALA A C 1
ATOM 681 O O . ALA A 1 92 ? 12.230 -21.392 2.561 1.00 96.06 92 ALA A O 1
ATOM 682 N N . VAL A 1 93 ? 10.699 -22.641 3.627 1.00 96.25 93 VAL A N 1
ATOM 683 C CA . VAL A 1 93 ? 11.475 -23.893 3.548 1.00 96.25 93 VAL A CA 1
ATOM 684 C C . VAL A 1 93 ? 11.704 -24.297 2.091 1.00 96.25 93 VAL A C 1
ATOM 686 O O . VAL A 1 93 ? 12.841 -24.565 1.704 1.00 96.25 93 VAL A O 1
ATOM 689 N N . VAL A 1 94 ? 10.654 -24.276 1.263 1.00 96.00 94 VAL A N 1
ATOM 690 C CA . VAL A 1 94 ? 10.762 -24.580 -0.173 1.00 96.00 94 VAL A CA 1
ATOM 691 C C . VAL A 1 94 ? 11.705 -23.601 -0.877 1.00 96.00 94 VAL A C 1
ATOM 693 O O . VAL A 1 94 ? 12.544 -24.034 -1.663 1.00 96.00 94 VAL A O 1
ATOM 696 N N . ALA A 1 95 ? 11.621 -22.303 -0.572 1.00 93.94 95 ALA A N 1
ATOM 697 C CA . ALA A 1 95 ? 12.491 -21.283 -1.151 1.00 93.94 95 ALA A CA 1
ATOM 698 C C . ALA A 1 95 ? 13.966 -21.509 -0.789 1.00 93.94 95 ALA A C 1
ATOM 700 O O . ALA A 1 95 ? 14.824 -21.431 -1.666 1.00 93.94 95 ALA A O 1
ATOM 701 N N . VAL A 1 96 ? 14.271 -21.848 0.469 1.00 93.31 96 VAL A N 1
ATOM 702 C CA . VAL A 1 96 ? 15.643 -22.160 0.907 1.00 93.31 96 VAL A CA 1
ATOM 703 C C . VAL A 1 96 ? 16.168 -23.427 0.225 1.00 93.31 96 VAL A C 1
ATOM 705 O O . VAL A 1 96 ? 17.308 -23.441 -0.246 1.00 93.31 96 VAL A O 1
ATOM 708 N N . MET A 1 97 ? 15.345 -24.476 0.115 1.00 94.56 97 MET A N 1
ATOM 709 C CA . MET A 1 97 ? 15.717 -25.699 -0.608 1.00 94.56 97 MET A CA 1
ATOM 710 C C . MET A 1 97 ? 15.982 -25.422 -2.091 1.00 94.56 97 MET A C 1
ATOM 712 O O . MET A 1 97 ? 17.023 -25.822 -2.606 1.00 94.56 97 MET A O 1
ATOM 716 N N . ALA A 1 98 ? 15.091 -24.695 -2.769 1.00 93.44 98 ALA A N 1
ATOM 717 C CA . ALA A 1 98 ? 15.263 -24.328 -4.173 1.00 93.44 98 ALA A CA 1
ATOM 718 C C . ALA A 1 98 ? 16.507 -23.450 -4.384 1.00 93.44 98 ALA A C 1
ATOM 720 O O . ALA A 1 98 ? 17.303 -23.727 -5.280 1.00 93.44 98 ALA A O 1
ATOM 721 N N . SER A 1 99 ? 16.718 -22.453 -3.518 1.00 92.19 99 SER A N 1
ATOM 722 C CA . SER A 1 99 ? 17.895 -21.578 -3.552 1.00 92.19 99 SER A CA 1
ATOM 723 C C . SER A 1 99 ? 19.203 -22.339 -3.321 1.00 92.19 99 SER A C 1
ATOM 725 O O . SER A 1 99 ? 20.237 -21.920 -3.834 1.00 92.19 99 SER A O 1
ATOM 727 N N . SER A 1 100 ? 19.172 -23.433 -2.555 1.00 89.62 100 SER A N 1
ATOM 728 C CA . SER A 1 100 ? 20.347 -24.283 -2.314 1.00 89.62 100 SER A CA 1
ATOM 729 C C . SER A 1 100 ? 20.619 -25.240 -3.481 1.00 89.62 100 SER A C 1
ATOM 731 O O . SER A 1 100 ? 21.774 -25.519 -3.786 1.00 89.62 100 SER A O 1
ATOM 733 N N . LEU A 1 101 ? 19.566 -25.743 -4.139 1.00 92.94 101 LEU A N 1
ATOM 734 C CA . LEU A 1 101 ? 19.670 -26.653 -5.289 1.00 92.94 101 LEU A CA 1
ATOM 735 C C . LEU A 1 101 ? 20.079 -25.938 -6.585 1.00 92.94 101 LEU A C 1
ATOM 737 O O . LEU A 1 101 ? 20.767 -26.529 -7.415 1.00 92.94 101 LEU A O 1
ATOM 741 N N . PHE A 1 102 ? 19.683 -24.675 -6.751 1.00 89.50 102 PHE A N 1
ATOM 742 C CA . PHE A 1 102 ? 20.013 -23.845 -7.910 1.00 89.50 102 PHE A CA 1
ATOM 743 C C . PHE A 1 102 ? 20.703 -22.547 -7.458 1.00 89.50 102 PHE A C 1
ATOM 745 O O . PHE A 1 102 ? 20.063 -21.493 -7.432 1.00 89.50 102 PHE A O 1
ATOM 752 N N . PRO A 1 103 ? 21.995 -22.592 -7.080 1.00 82.44 103 PRO A N 1
ATOM 753 C CA . PRO A 1 103 ? 22.715 -21.404 -6.635 1.00 82.44 103 PRO A CA 1
ATOM 754 C C . P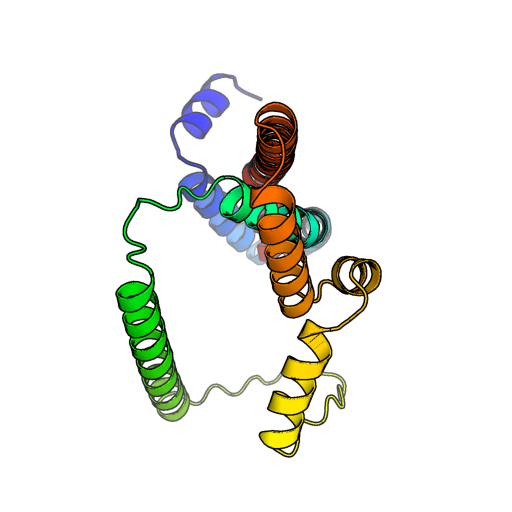RO A 1 103 ? 22.816 -20.372 -7.769 1.00 82.44 103 PRO A C 1
ATOM 756 O O . PRO A 1 103 ? 23.510 -20.575 -8.765 1.00 82.44 103 PRO A O 1
ATOM 759 N N . SER A 1 104 ? 22.113 -19.249 -7.616 1.00 74.75 104 SER A N 1
ATOM 760 C CA . SER A 1 104 ? 22.146 -18.126 -8.553 1.00 74.75 104 SER A CA 1
ATOM 761 C C . SER A 1 104 ? 23.184 -17.093 -8.112 1.00 74.75 104 SER A C 1
ATOM 763 O O . SER A 1 104 ? 22.982 -16.383 -7.125 1.00 74.75 104 SER A O 1
ATOM 765 N N . TYR A 1 105 ? 24.283 -16.970 -8.852 1.00 72.88 105 TYR A N 1
ATOM 766 C CA . TYR A 1 105 ? 25.273 -15.918 -8.627 1.00 72.88 105 TYR A CA 1
ATOM 767 C C . TYR A 1 105 ? 24.846 -14.648 -9.374 1.00 72.88 105 TYR A C 1
ATOM 769 O O . TYR A 1 105 ? 24.973 -14.565 -10.594 1.00 72.88 105 TYR A O 1
ATOM 777 N N . LEU A 1 106 ? 24.330 -13.650 -8.651 1.00 62.47 106 LEU A N 1
ATOM 778 C CA . LEU A 1 106 ? 24.138 -12.307 -9.201 1.00 62.47 106 LEU A CA 1
ATOM 779 C C . LEU A 1 106 ? 25.493 -11.592 -9.232 1.00 62.47 106 LEU A C 1
ATOM 781 O O . LEU A 1 106 ? 25.970 -11.104 -8.211 1.00 62.47 106 LEU A O 1
ATOM 785 N N . MET A 1 107 ? 26.111 -11.519 -10.411 1.00 61.53 107 MET A N 1
ATOM 786 C CA . MET A 1 107 ? 27.259 -10.644 -10.680 1.00 61.53 107 MET A CA 1
ATOM 787 C C . MET A 1 107 ? 26.763 -9.191 -10.765 1.00 61.53 107 MET A C 1
ATOM 789 O O . MET A 1 107 ? 26.686 -8.605 -11.841 1.00 61.53 107 MET A O 1
ATOM 793 N N . LEU A 1 108 ? 26.330 -8.633 -9.634 1.00 50.28 108 LEU A N 1
ATOM 794 C CA . LEU A 1 108 ? 25.836 -7.264 -9.538 1.00 50.28 108 LEU A CA 1
ATOM 795 C C . LEU A 1 108 ? 26.932 -6.389 -8.924 1.00 50.28 108 LEU A C 1
ATOM 797 O O . LEU A 1 108 ? 27.345 -6.604 -7.786 1.00 50.28 108 LEU A O 1
ATOM 801 N N . ASN A 1 109 ? 27.384 -5.383 -9.672 1.00 58.94 109 ASN A N 1
ATOM 802 C CA . ASN A 1 109 ? 28.293 -4.347 -9.188 1.00 58.94 109 ASN A CA 1
ATOM 803 C C . ASN A 1 109 ? 27.508 -3.375 -8.284 1.00 58.94 109 ASN A C 1
ATOM 805 O O . ASN A 1 109 ? 27.278 -2.220 -8.642 1.00 58.94 109 ASN A O 1
ATOM 809 N N . VAL A 1 110 ? 27.001 -3.873 -7.152 1.00 60.03 110 VAL A N 1
ATOM 810 C CA . VAL A 1 110 ? 26.286 -3.057 -6.165 1.00 60.03 110 VAL A CA 1
ATOM 811 C C . VAL A 1 110 ? 27.329 -2.155 -5.499 1.00 60.03 110 VAL A C 1
ATOM 813 O O . VAL A 1 110 ? 28.337 -2.675 -5.013 1.00 60.03 110 VAL A O 1
ATOM 816 N N . PRO A 1 111 ? 27.136 -0.822 -5.445 1.00 54.78 111 PRO A N 1
ATOM 817 C CA . PRO A 1 111 ? 27.897 -0.010 -4.504 1.00 54.78 111 PRO A CA 1
ATOM 818 C C . PRO A 1 111 ? 27.749 -0.647 -3.120 1.00 54.78 111 PRO A C 1
ATOM 820 O O . PRO A 1 111 ? 26.679 -1.161 -2.818 1.00 54.78 111 PRO A O 1
ATOM 823 N N . ASN A 1 112 ? 28.800 -0.653 -2.299 1.00 49.34 112 ASN A N 1
ATOM 824 C CA . ASN A 1 112 ? 28.761 -1.187 -0.935 1.00 49.34 112 ASN A CA 1
ATOM 825 C C . ASN A 1 112 ? 27.671 -0.479 -0.109 1.00 49.34 112 ASN A C 1
ATOM 827 O O . ASN A 1 112 ? 27.943 0.474 0.620 1.00 49.34 112 ASN A O 1
ATOM 831 N N . ILE A 1 113 ? 26.422 -0.924 -0.226 1.00 51.50 113 ILE A N 1
ATOM 832 C CA . ILE A 1 113 ? 25.335 -0.496 0.631 1.00 51.50 113 ILE A CA 1
ATOM 833 C C . ILE A 1 113 ? 25.570 -1.259 1.927 1.00 51.50 113 ILE A C 1
ATOM 835 O O . ILE A 1 113 ? 25.181 -2.414 2.079 1.00 51.50 113 ILE A O 1
ATOM 839 N N . SER A 1 114 ? 26.274 -0.598 2.842 1.00 50.91 114 SER A N 1
ATOM 840 C CA . SER A 1 114 ? 26.519 -1.023 4.220 1.00 50.91 114 SER A CA 1
ATOM 841 C C . SER A 1 114 ? 25.221 -0.999 5.041 1.00 50.91 114 SER A C 1
ATOM 843 O O . SER A 1 114 ? 25.121 -0.368 6.092 1.00 50.91 114 SER A O 1
ATOM 845 N N . HIS A 1 115 ? 24.174 -1.666 4.560 1.00 51.84 115 HIS A N 1
ATOM 846 C CA . HIS A 1 115 ? 23.112 -2.122 5.438 1.00 51.84 115 HIS A CA 1
ATOM 847 C C . HIS A 1 115 ? 23.635 -3.392 6.096 1.00 51.84 115 HIS A C 1
ATOM 849 O O . HIS A 1 115 ? 23.421 -4.497 5.604 1.00 51.84 115 HIS A O 1
ATOM 855 N N . ALA A 1 116 ? 24.390 -3.207 7.183 1.00 59.53 116 ALA A N 1
ATOM 856 C CA . ALA A 1 116 ? 24.748 -4.299 8.071 1.00 59.53 116 ALA A CA 1
ATOM 857 C C . ALA A 1 116 ? 23.456 -5.042 8.427 1.00 59.53 116 ALA A C 1
ATOM 859 O O . ALA A 1 116 ? 22.506 -4.445 8.947 1.00 59.53 116 ALA A O 1
ATOM 860 N N . ALA A 1 117 ? 23.391 -6.323 8.065 1.00 62.59 117 ALA A N 1
ATOM 861 C CA . ALA A 1 117 ? 22.277 -7.165 8.457 1.00 62.59 117 ALA A CA 1
ATOM 862 C C . ALA A 1 117 ? 22.162 -7.117 9.991 1.00 62.59 117 ALA A C 1
ATOM 864 O O . ALA A 1 117 ? 23.190 -7.090 10.668 1.00 62.59 117 ALA A O 1
ATOM 865 N N . PRO A 1 118 ? 20.949 -7.071 10.564 1.00 67.12 118 PRO A N 1
ATOM 866 C CA . PRO A 1 118 ? 20.800 -7.087 12.012 1.00 67.12 118 PRO A CA 1
ATOM 867 C C . PRO A 1 118 ? 21.506 -8.313 12.605 1.00 67.12 118 PRO A C 1
ATOM 869 O O . PRO A 1 118 ? 21.161 -9.443 12.263 1.00 67.12 118 PRO A O 1
ATOM 872 N N . ASP A 1 119 ? 22.452 -8.096 13.521 1.00 70.75 119 ASP A N 1
ATOM 873 C CA . ASP A 1 119 ? 23.284 -9.171 14.087 1.00 70.75 119 ASP A CA 1
ATOM 874 C C . ASP A 1 119 ? 22.488 -10.136 14.981 1.00 70.75 119 ASP A C 1
ATOM 876 O O . ASP A 1 119 ? 22.937 -11.239 15.291 1.00 70.75 119 ASP A O 1
ATOM 880 N N . SER A 1 120 ? 21.294 -9.736 15.437 1.00 84.94 120 SER A N 1
ATOM 881 C CA . SER A 1 120 ? 20.484 -10.561 16.331 1.00 84.94 120 SER A CA 1
ATOM 882 C C . SER A 1 120 ? 18.981 -10.459 16.082 1.00 84.94 120 SER A C 1
ATOM 884 O O . SER A 1 120 ? 18.419 -9.381 15.882 1.00 84.94 120 SER A O 1
ATOM 886 N N . ILE A 1 121 ? 18.293 -11.597 16.233 1.00 87.44 121 ILE A N 1
ATOM 887 C CA . ILE A 1 121 ? 16.821 -11.688 16.221 1.00 87.44 121 ILE A CA 1
ATOM 888 C C . ILE A 1 121 ? 16.216 -10.740 17.265 1.00 87.44 121 ILE A C 1
ATOM 890 O O . ILE A 1 121 ? 15.193 -10.103 17.020 1.00 87.44 121 ILE A O 1
ATOM 894 N N . ARG A 1 122 ? 16.876 -10.593 18.422 1.00 89.31 122 ARG A N 1
ATOM 895 C CA . ARG A 1 122 ? 16.450 -9.668 19.478 1.00 89.31 122 ARG A CA 1
ATOM 896 C C . ARG A 1 122 ? 16.349 -8.235 18.957 1.00 89.31 122 ARG A C 1
ATOM 898 O O . ARG A 1 122 ? 15.358 -7.570 19.240 1.00 89.31 122 ARG A O 1
ATOM 905 N N . GLN A 1 123 ? 17.339 -7.764 18.203 1.00 87.19 123 GLN A N 1
ATOM 906 C CA . GLN A 1 123 ? 17.335 -6.410 17.649 1.00 87.19 123 GLN A CA 1
ATOM 907 C C . GLN A 1 123 ? 16.182 -6.208 16.663 1.00 87.19 123 GLN A C 1
ATOM 909 O O . GLN A 1 123 ? 15.516 -5.176 16.720 1.00 87.19 123 GLN A O 1
ATOM 914 N N . VAL A 1 124 ? 15.896 -7.210 15.826 1.00 87.75 124 VAL A N 1
ATOM 915 C CA . VAL A 1 124 ? 14.752 -7.178 14.904 1.00 87.75 124 VAL A CA 1
ATOM 916 C C . VAL A 1 124 ? 13.438 -7.095 15.680 1.00 87.75 124 VAL A C 1
ATOM 918 O O . VAL A 1 124 ? 12.649 -6.190 15.431 1.00 87.75 124 VAL A O 1
ATOM 921 N N . LEU A 1 125 ? 13.220 -7.966 16.673 1.00 91.12 125 LEU A N 1
ATOM 922 C CA . LEU A 1 125 ? 11.998 -7.967 17.489 1.00 91.12 125 LEU A CA 1
ATOM 923 C C . LEU A 1 125 ? 11.794 -6.640 18.235 1.00 91.12 125 LEU A C 1
ATOM 925 O O . LEU A 1 125 ? 10.696 -6.086 18.223 1.00 91.12 125 LEU A O 1
ATOM 929 N N . VAL A 1 126 ? 12.854 -6.098 18.843 1.00 91.19 126 VAL A N 1
ATOM 930 C CA . VAL A 1 126 ? 12.809 -4.781 19.497 1.00 91.19 126 VAL A CA 1
ATOM 931 C C . VAL A 1 126 ? 12.508 -3.676 18.480 1.00 91.19 126 VAL A C 1
ATOM 933 O O . VAL A 1 126 ? 11.733 -2.771 18.783 1.00 91.19 126 VAL A O 1
ATOM 936 N N . GLY A 1 127 ? 13.079 -3.748 17.275 1.00 90.38 127 GLY A N 1
ATOM 937 C CA . GLY A 1 127 ? 12.782 -2.826 16.179 1.00 90.38 127 GLY A CA 1
ATOM 938 C C . GLY A 1 127 ? 11.309 -2.856 15.770 1.00 90.38 127 GLY A C 1
ATOM 939 O O . GLY A 1 127 ? 10.681 -1.805 15.677 1.00 90.38 127 GLY A O 1
ATOM 940 N N . LEU A 1 128 ? 10.726 -4.049 15.613 1.00 89.12 128 LEU A N 1
ATOM 941 C CA . LEU A 1 128 ? 9.301 -4.211 15.307 1.00 89.12 128 LEU A CA 1
ATOM 942 C C . LEU A 1 128 ? 8.415 -3.598 16.401 1.00 89.12 128 LEU A C 1
ATOM 944 O O . LEU A 1 128 ? 7.487 -2.860 16.082 1.00 89.12 128 LEU A O 1
ATOM 948 N N . LEU A 1 129 ? 8.726 -3.840 17.680 1.00 91.88 129 LEU A N 1
ATOM 949 C CA . LEU A 1 129 ? 7.986 -3.250 18.802 1.00 91.88 129 LEU A CA 1
ATOM 950 C C . LEU A 1 129 ? 8.077 -1.722 18.818 1.00 91.88 129 LEU A C 1
ATOM 952 O O . LEU A 1 129 ? 7.072 -1.050 19.033 1.00 91.88 129 LEU A O 1
ATOM 956 N N . LYS A 1 130 ? 9.262 -1.162 18.552 1.00 92.94 130 LYS A N 1
ATOM 957 C CA . LYS A 1 130 ? 9.429 0.291 18.429 1.00 92.94 130 LYS A CA 1
ATOM 958 C C . LYS A 1 130 ? 8.596 0.851 17.278 1.00 92.94 130 LYS A C 1
ATOM 960 O O . LYS A 1 130 ? 7.942 1.871 17.462 1.00 92.94 130 LYS A O 1
ATOM 965 N N . ASN A 1 131 ? 8.554 0.160 16.138 1.00 93.25 131 ASN A N 1
ATOM 966 C CA . ASN A 1 131 ? 7.790 0.581 14.962 1.00 93.25 131 ASN A CA 1
ATOM 967 C C . ASN A 1 131 ? 6.274 0.652 15.199 1.00 93.25 131 ASN A C 1
ATOM 969 O O . ASN A 1 131 ? 5.616 1.440 14.526 1.00 93.25 131 ASN A O 1
ATOM 973 N N . ILE A 1 132 ? 5.728 -0.107 16.155 1.00 94.25 132 ILE A N 1
ATOM 974 C CA . ILE A 1 132 ? 4.304 -0.052 16.538 1.00 94.25 132 ILE A CA 1
ATOM 975 C C . ILE A 1 132 ? 3.942 1.298 17.174 1.00 94.25 132 ILE A C 1
ATOM 977 O O . ILE A 1 132 ? 2.845 1.803 16.956 1.00 94.25 132 ILE A O 1
ATOM 981 N N . VAL A 1 133 ? 4.853 1.881 17.958 1.00 92.62 133 VAL A N 1
ATOM 982 C CA . VAL A 1 133 ? 4.590 3.068 18.796 1.00 92.62 133 VAL A CA 1
ATOM 983 C C . VAL A 1 133 ? 5.167 4.365 18.220 1.00 92.62 133 VAL A C 1
ATOM 985 O O . VAL A 1 133 ? 5.222 5.383 18.908 1.00 92.62 133 VAL A O 1
ATOM 988 N N . VAL A 1 134 ? 5.609 4.346 16.961 1.00 94.25 134 VAL A N 1
ATOM 989 C CA . VAL A 1 134 ? 6.073 5.550 16.254 1.00 94.25 134 VAL A CA 1
ATOM 990 C C . VAL A 1 134 ? 4.925 6.556 16.128 1.00 94.25 134 VAL A C 1
ATOM 992 O O . VAL A 1 134 ? 3.762 6.172 16.029 1.00 94.25 134 VAL A O 1
ATOM 995 N N . ASN A 1 135 ? 5.245 7.853 16.128 1.00 95.44 135 ASN A N 1
ATOM 996 C CA . ASN A 1 135 ? 4.275 8.928 15.912 1.00 95.44 135 ASN A CA 1
ATOM 997 C C . ASN A 1 135 ? 3.436 8.670 14.635 1.00 95.44 135 ASN A C 1
ATOM 999 O O . ASN A 1 135 ? 4.015 8.319 13.607 1.00 95.44 135 ASN A O 1
ATOM 1003 N N . PRO A 1 136 ? 2.103 8.863 14.649 1.00 91.69 136 PRO A N 1
ATOM 1004 C CA . PRO A 1 136 ? 1.239 8.523 13.513 1.00 91.69 136 PRO A CA 1
ATOM 1005 C C . PRO A 1 136 ? 1.567 9.312 12.238 1.00 91.69 136 PRO A C 1
ATOM 1007 O O . PRO A 1 136 ? 1.455 8.774 11.137 1.00 91.69 136 PRO A O 1
ATOM 1010 N N . VAL A 1 137 ? 2.009 10.566 12.371 1.00 95.06 137 VAL A N 1
ATOM 1011 C CA . VAL A 1 137 ? 2.434 11.395 11.234 1.00 95.06 137 VAL A CA 1
ATOM 1012 C C . VAL A 1 137 ? 3.731 10.846 10.647 1.00 95.06 137 VAL A C 1
ATOM 1014 O O . VAL A 1 137 ? 3.807 10.648 9.438 1.00 95.06 137 VAL A O 1
ATOM 1017 N N . SER A 1 138 ? 4.707 10.518 11.500 1.00 95.00 138 SER A N 1
ATOM 1018 C CA . SER A 1 138 ? 5.957 9.876 11.074 1.00 95.00 138 SER A CA 1
ATOM 1019 C C . SER A 1 138 ? 5.704 8.518 10.417 1.00 95.00 138 SER A C 1
ATOM 1021 O O . SER A 1 138 ? 6.303 8.202 9.395 1.00 95.00 138 SER A O 1
ATOM 1023 N N . ALA A 1 139 ? 4.767 7.729 10.953 1.00 94.88 139 ALA A N 1
ATOM 1024 C CA . ALA A 1 139 ? 4.420 6.428 10.395 1.00 94.88 139 ALA A CA 1
ATOM 1025 C C . ALA A 1 139 ? 3.880 6.543 8.959 1.00 94.88 139 ALA A C 1
ATOM 1027 O O . ALA A 1 139 ? 4.227 5.722 8.112 1.00 94.88 139 ALA A O 1
ATOM 1028 N N . LEU A 1 140 ? 3.085 7.579 8.672 1.00 95.06 140 LEU A N 1
ATOM 1029 C CA . LEU A 1 140 ? 2.605 7.880 7.322 1.00 95.06 140 LEU A CA 1
ATOM 1030 C C . LEU A 1 140 ? 3.712 8.426 6.414 1.00 95.06 140 LEU A C 1
ATOM 1032 O O . LEU A 1 140 ? 3.826 7.970 5.278 1.00 95.06 140 LEU A O 1
ATOM 1036 N N . SER A 1 141 ? 4.523 9.376 6.892 1.00 94.25 141 SER A N 1
ATOM 1037 C CA . SER A 1 141 ? 5.564 10.010 6.071 1.00 94.25 141 SER A CA 1
ATOM 1038 C C . SER A 1 141 ? 6.691 9.051 5.694 1.00 94.25 141 SER A C 1
ATOM 1040 O O . SER A 1 141 ? 7.235 9.146 4.599 1.00 94.25 141 SER A O 1
ATOM 1042 N N . GLU A 1 142 ? 7.031 8.120 6.587 1.00 94.19 142 GLU A N 1
ATOM 1043 C CA . GLU A 1 142 ? 8.091 7.123 6.386 1.00 94.19 142 GLU A CA 1
ATOM 1044 C C . GLU A 1 142 ? 7.557 5.785 5.848 1.00 94.19 142 GLU A C 1
ATOM 1046 O O . GLU A 1 142 ? 8.318 4.834 5.689 1.00 94.19 142 GLU A O 1
ATOM 1051 N N . ALA A 1 143 ? 6.249 5.688 5.577 1.00 93.44 143 ALA A N 1
ATOM 1052 C CA . ALA A 1 143 ? 5.580 4.457 5.152 1.00 93.44 143 ALA A CA 1
ATOM 1053 C C . ALA A 1 143 ? 5.851 3.247 6.081 1.00 93.44 143 ALA A C 1
ATOM 1055 O O . ALA A 1 143 ? 6.000 2.106 5.633 1.00 93.44 143 ALA A O 1
ATOM 1056 N N . ASN A 1 144 ? 5.879 3.477 7.398 1.00 95.88 144 ASN A N 1
ATOM 1057 C CA . ASN A 1 144 ? 5.983 2.417 8.400 1.00 95.88 144 ASN A CA 1
ATOM 1058 C C . ASN A 1 144 ? 4.629 1.707 8.559 1.00 95.88 144 ASN A C 1
ATOM 1060 O O . ASN A 1 144 ? 3.800 2.064 9.400 1.00 95.88 144 ASN A O 1
ATOM 1064 N N . TYR A 1 145 ? 4.419 0.662 7.757 1.00 94.75 145 TYR A N 1
ATOM 1065 C CA . TYR A 1 145 ? 3.166 -0.096 7.733 1.00 94.75 145 TYR A CA 1
ATOM 1066 C C . TYR A 1 145 ? 2.785 -0.721 9.081 1.00 94.75 145 TYR A C 1
ATOM 1068 O O . TYR A 1 145 ? 1.598 -0.809 9.381 1.00 94.75 145 TYR A O 1
ATOM 1076 N N . ILE A 1 146 ? 3.750 -1.114 9.920 1.00 94.62 146 ILE A N 1
ATOM 1077 C CA . ILE A 1 146 ? 3.458 -1.678 11.249 1.00 94.62 146 ILE A CA 1
ATOM 1078 C C . ILE A 1 146 ? 2.808 -0.617 12.142 1.00 94.62 146 ILE A C 1
ATOM 1080 O O . ILE A 1 146 ? 1.766 -0.874 12.746 1.00 94.62 146 ILE A O 1
ATOM 1084 N N . GLY A 1 147 ? 3.392 0.583 12.183 1.00 96.00 147 GLY A N 1
ATOM 1085 C CA . GLY A 1 147 ? 2.832 1.717 12.917 1.00 96.00 147 GLY A CA 1
ATOM 1086 C C . GLY A 1 147 ? 1.475 2.146 12.359 1.00 96.00 147 GLY A C 1
ATOM 1087 O O . GLY A 1 147 ? 0.533 2.347 13.121 1.00 96.00 147 GLY A O 1
ATOM 1088 N N . ILE A 1 148 ? 1.332 2.210 11.030 1.00 97.31 148 ILE A N 1
ATOM 1089 C CA . ILE A 1 148 ? 0.062 2.554 10.368 1.00 97.31 148 ILE A CA 1
ATOM 1090 C C . ILE A 1 148 ? -1.053 1.574 10.755 1.00 97.31 148 ILE A C 1
ATOM 1092 O O . ILE A 1 148 ? -2.156 2.007 11.086 1.00 97.31 148 ILE A O 1
ATOM 1096 N N . LEU A 1 149 ? -0.777 0.265 10.748 1.00 96.00 149 LEU A N 1
ATOM 1097 C CA . LEU A 1 149 ? -1.743 -0.754 11.168 1.00 96.00 149 LEU A CA 1
ATOM 1098 C C . LEU A 1 149 ? -2.122 -0.597 12.644 1.00 96.00 149 LEU A C 1
ATOM 1100 O O . LEU A 1 149 ? -3.303 -0.679 12.979 1.00 96.00 149 LEU A O 1
ATOM 1104 N N . ALA A 1 150 ? -1.143 -0.346 13.519 1.00 96.69 150 ALA A N 1
ATOM 1105 C CA . ALA A 1 150 ? -1.382 -0.154 14.946 1.00 96.69 150 ALA A CA 1
ATOM 1106 C C . ALA A 1 150 ? -2.263 1.075 15.223 1.00 96.69 150 ALA A C 1
ATOM 1108 O O . ALA A 1 150 ? -3.257 0.974 15.946 1.00 96.69 150 ALA A O 1
ATOM 1109 N N . TRP A 1 151 ? -1.952 2.213 14.600 1.00 96.62 151 TRP A N 1
ATOM 1110 C CA . TRP A 1 151 ? -2.742 3.438 14.730 1.00 96.62 151 TRP A CA 1
ATOM 1111 C C . TRP A 1 151 ? -4.118 3.322 14.081 1.00 96.62 151 TRP A C 1
ATOM 1113 O O . TRP A 1 151 ? -5.100 3.749 14.683 1.00 96.62 151 TRP A O 1
ATOM 1123 N N . GLY A 1 152 ? -4.222 2.699 12.905 1.00 96.69 152 GLY A N 1
ATOM 1124 C CA . GLY A 1 152 ? -5.509 2.428 12.263 1.00 96.69 152 GLY A CA 1
ATOM 1125 C C . GLY A 1 152 ? -6.399 1.536 13.128 1.00 96.69 152 GLY A C 1
ATOM 1126 O O . GLY A 1 152 ? -7.592 1.798 13.275 1.00 96.69 152 GLY A O 1
ATOM 1127 N N . ALA A 1 153 ? -5.817 0.526 13.780 1.00 95.94 153 ALA A N 1
ATOM 1128 C CA . ALA A 1 153 ? -6.538 -0.318 14.723 1.00 95.94 153 ALA A CA 1
ATOM 1129 C C . ALA A 1 153 ? -6.974 0.443 15.981 1.00 95.94 153 ALA A C 1
ATOM 1131 O O . ALA A 1 153 ? -8.133 0.335 16.383 1.00 95.94 153 ALA A O 1
ATOM 1132 N N . ALA A 1 154 ? -6.088 1.245 16.576 1.00 95.88 154 ALA A N 1
ATOM 1133 C CA . ALA A 1 154 ? -6.411 2.063 17.743 1.00 95.88 154 ALA A CA 1
ATOM 1134 C C . ALA A 1 154 ? -7.533 3.076 17.443 1.00 95.88 154 ALA A C 1
ATOM 1136 O O . ALA A 1 154 ? -8.497 3.172 18.206 1.00 95.88 154 ALA A O 1
ATOM 1137 N N . LEU A 1 155 ? -7.451 3.778 16.307 1.00 95.81 155 LEU A N 1
ATOM 1138 C CA . LEU A 1 155 ? -8.490 4.700 15.844 1.00 95.81 155 LEU A CA 1
ATOM 1139 C C . LEU A 1 155 ? -9.803 3.966 15.569 1.00 95.81 155 LEU A C 1
ATOM 1141 O O . LEU A 1 155 ? -10.854 4.404 16.031 1.00 95.81 155 LEU A O 1
ATOM 1145 N N . GLY A 1 156 ? -9.760 2.828 14.874 1.00 95.12 156 GLY A N 1
ATOM 1146 C CA . GLY A 1 156 ? -10.951 2.028 14.592 1.00 95.12 156 GLY A CA 1
ATOM 1147 C C . GLY A 1 156 ? -11.662 1.566 15.866 1.00 95.12 156 GLY A C 1
ATOM 1148 O O . GLY A 1 156 ? -12.885 1.663 15.963 1.00 95.12 156 GLY A O 1
ATOM 1149 N N . LEU A 1 157 ? -10.905 1.132 16.880 1.00 94.69 157 LEU A N 1
ATOM 1150 C CA . LEU A 1 157 ? -11.449 0.767 18.192 1.00 94.69 157 LEU A CA 1
ATOM 1151 C C . LEU A 1 157 ? -12.068 1.969 18.918 1.00 94.69 157 LEU A C 1
ATOM 1153 O O . LEU A 1 157 ? -13.144 1.831 19.504 1.00 94.69 157 LEU A O 1
ATOM 1157 N N . ALA A 1 158 ? -11.436 3.143 18.852 1.00 94.00 158 ALA A N 1
ATOM 1158 C CA . ALA A 1 158 ? -11.981 4.371 19.430 1.00 94.00 158 ALA A CA 1
ATOM 1159 C C . ALA A 1 158 ? -13.298 4.789 18.744 1.00 94.00 158 ALA A C 1
ATOM 1161 O O . ALA A 1 158 ? -14.288 5.072 19.422 1.00 94.00 158 ALA A O 1
ATOM 1162 N N . PHE A 1 159 ? -13.352 4.735 17.408 1.00 94.50 159 PHE A N 1
ATOM 1163 C CA . PHE A 1 159 ? -14.549 5.061 16.623 1.00 94.50 159 PHE A CA 1
ATOM 1164 C C . PHE A 1 159 ? -15.661 4.010 16.707 1.00 94.50 159 PHE A C 1
ATOM 1166 O O . PHE A 1 159 ? -16.804 4.269 16.320 1.00 94.50 159 PHE A O 1
ATOM 1173 N N . ARG A 1 160 ? -15.377 2.828 17.260 1.00 89.56 160 ARG A N 1
ATOM 1174 C CA . ARG A 1 160 ? -16.363 1.752 17.409 1.00 89.56 160 ARG A CA 1
ATOM 1175 C C . ARG A 1 160 ? -17.570 2.153 18.262 1.00 89.56 160 ARG A C 1
ATOM 1177 O O . ARG A 1 160 ? -18.661 1.637 18.034 1.00 89.56 160 ARG A O 1
ATOM 1184 N N . HIS A 1 161 ? -17.406 3.096 19.186 1.00 88.62 161 HIS A N 1
ATOM 1185 C CA . HIS A 1 161 ? -18.489 3.616 20.032 1.00 88.62 161 HIS A CA 1
ATOM 1186 C C . HIS A 1 161 ? -19.083 4.935 19.513 1.00 88.62 161 HIS A C 1
ATOM 1188 O O . HIS A 1 161 ? -19.948 5.522 20.157 1.00 88.62 161 HIS A O 1
ATOM 1194 N N . SER A 1 162 ? -18.621 5.425 18.360 1.00 91.69 162 SER A N 1
ATOM 1195 C CA . SER A 1 162 ? -19.116 6.666 17.770 1.00 91.69 162 SER A CA 1
ATOM 1196 C C . SER A 1 162 ? -20.484 6.496 17.109 1.00 91.69 162 SER A C 1
ATOM 1198 O O . SER A 1 162 ? -20.955 5.385 16.858 1.00 91.69 162 SER A O 1
ATOM 1200 N N . SER A 1 163 ? -21.114 7.633 16.807 1.00 94.00 163 SER A N 1
ATOM 1201 C CA . SER A 1 163 ? -22.404 7.679 16.123 1.00 94.00 163 SER A CA 1
ATOM 1202 C C . SER A 1 163 ? -22.360 6.993 14.751 1.00 94.00 163 SER A C 1
ATOM 1204 O O . SER A 1 163 ? -21.315 6.942 14.098 1.00 94.00 163 SER A O 1
ATOM 1206 N N . VAL A 1 164 ? -23.520 6.524 14.283 1.00 92.00 164 VAL A N 1
ATOM 1207 C CA . VAL A 1 164 ? -23.673 5.925 12.945 1.00 92.00 164 VAL A CA 1
ATOM 1208 C C . VAL A 1 164 ? -23.194 6.882 11.849 1.00 92.00 164 VAL A C 1
ATOM 1210 O O . VAL A 1 164 ? -22.485 6.461 10.944 1.00 92.00 164 VAL A O 1
ATOM 1213 N N . SER A 1 165 ? -23.500 8.179 11.971 1.00 94.75 165 SER A N 1
ATOM 1214 C CA . SER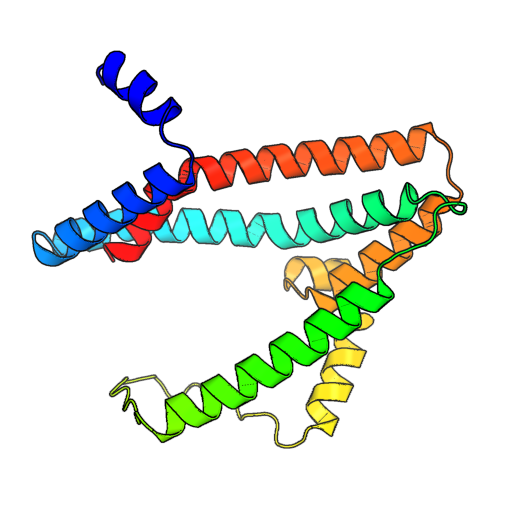 A 1 165 ? -23.067 9.205 11.011 1.00 94.75 165 SER A CA 1
ATOM 1215 C C . SER A 1 165 ? -21.538 9.322 10.931 1.00 94.75 165 SER A C 1
ATOM 1217 O O . SER A 1 165 ? -20.968 9.340 9.843 1.00 94.75 165 SER A O 1
ATOM 1219 N N . THR A 1 166 ? -20.845 9.309 12.076 1.00 94.50 166 THR A N 1
ATOM 1220 C CA . THR A 1 166 ? -19.371 9.343 12.119 1.00 94.50 166 THR A CA 1
ATOM 1221 C C . THR A 1 166 ? -18.762 8.112 11.456 1.00 94.50 166 THR A C 1
ATOM 1223 O O . THR A 1 166 ? -17.807 8.228 10.692 1.00 94.50 166 THR A O 1
ATOM 1226 N N . LYS A 1 167 ? -19.321 6.929 11.725 1.00 93.50 167 LYS A N 1
ATOM 1227 C CA . LYS A 1 167 ? -18.852 5.682 11.114 1.00 93.50 167 LYS A CA 1
ATOM 1228 C C . LYS A 1 167 ? -19.085 5.664 9.607 1.00 93.50 167 LYS A C 1
ATOM 1230 O O . LYS A 1 167 ? -18.186 5.263 8.874 1.00 93.50 167 LYS A O 1
ATOM 1235 N N . GLN A 1 168 ? -20.237 6.160 9.151 1.00 94.81 168 GLN A N 1
ATOM 1236 C CA . GLN A 1 168 ? -20.537 6.294 7.728 1.00 94.81 168 GLN A CA 1
ATOM 1237 C C . GLN A 1 168 ? -19.543 7.229 7.035 1.00 94.81 168 GLN A C 1
ATOM 1239 O O . GLN A 1 168 ? -19.009 6.866 5.996 1.00 94.81 168 GLN A O 1
ATOM 1244 N N . LEU A 1 169 ? -19.211 8.372 7.644 1.00 96.12 169 LEU A N 1
ATOM 1245 C CA . LEU A 1 169 ? -18.205 9.292 7.106 1.00 96.12 169 LEU A CA 1
ATOM 1246 C C . LEU A 1 169 ? -16.836 8.615 6.935 1.00 96.12 169 LEU A C 1
ATOM 1248 O O . LEU A 1 169 ? -16.174 8.811 5.918 1.00 96.12 169 LEU A O 1
ATOM 1252 N N . ILE A 1 170 ? -16.411 7.805 7.910 1.00 95.75 170 ILE A N 1
ATOM 1253 C CA . ILE A 1 170 ? -15.146 7.057 7.831 1.00 95.75 170 ILE A CA 1
ATOM 1254 C C . ILE A 1 170 ? -15.198 6.026 6.690 1.00 95.75 170 ILE A C 1
ATOM 1256 O O . ILE A 1 170 ? -14.223 5.885 5.947 1.00 95.75 170 ILE A O 1
ATOM 1260 N N . THR A 1 171 ? -16.328 5.336 6.518 1.00 95.88 171 THR A N 1
ATOM 1261 C CA . THR A 1 171 ? -16.548 4.399 5.404 1.00 95.88 171 THR A CA 1
ATOM 1262 C C . THR A 1 171 ? -16.502 5.111 4.054 1.00 95.88 171 THR A C 1
ATOM 1264 O O . THR A 1 171 ? -15.750 4.699 3.174 1.00 95.88 171 THR A O 1
ATOM 1267 N N . ASP A 1 172 ? -17.223 6.221 3.905 1.00 96.75 172 ASP A N 1
ATOM 1268 C CA . ASP A 1 172 ? -17.266 6.996 2.663 1.00 96.75 172 ASP A CA 1
ATOM 1269 C C . ASP A 1 172 ? -15.872 7.529 2.293 1.00 96.75 172 ASP A C 1
ATOM 1271 O O . ASP A 1 172 ? -15.489 7.546 1.119 1.00 96.75 172 ASP A O 1
ATOM 1275 N N . PHE A 1 173 ? -15.072 7.914 3.294 1.00 96.12 173 PHE A N 1
ATOM 1276 C CA . PHE A 1 173 ? -13.682 8.320 3.096 1.00 96.12 173 PHE A CA 1
ATOM 1277 C C . PHE A 1 173 ? -12.800 7.154 2.616 1.00 96.12 173 PHE A C 1
ATOM 1279 O O . PHE A 1 173 ? -12.016 7.318 1.676 1.00 96.12 173 PHE A O 1
ATOM 1286 N N . SER A 1 174 ? -12.966 5.960 3.197 1.00 96.44 174 SER A N 1
ATOM 1287 C CA . SER A 1 174 ? -12.293 4.731 2.744 1.00 96.44 174 SER A CA 1
ATOM 1288 C C . SER A 1 174 ? -12.639 4.387 1.293 1.00 96.44 174 SER A C 1
ATOM 1290 O O . SER A 1 174 ? -11.755 4.047 0.498 1.00 96.44 174 SER A O 1
ATOM 1292 N N . ASP A 1 175 ? -13.912 4.512 0.925 1.00 96.50 175 ASP A N 1
ATOM 1293 C CA . ASP A 1 175 ? -14.397 4.250 -0.430 1.00 96.50 175 ASP A CA 1
ATOM 1294 C C . ASP A 1 175 ? -13.876 5.285 -1.432 1.00 96.50 175 ASP A C 1
ATOM 1296 O O . ASP A 1 175 ? -13.490 4.934 -2.551 1.00 96.50 175 ASP A O 1
ATOM 1300 N N . ALA A 1 176 ? -13.815 6.560 -1.042 1.00 97.00 176 ALA A N 1
ATOM 1301 C CA . ALA A 1 176 ? -13.242 7.621 -1.864 1.00 97.00 176 ALA A CA 1
ATOM 1302 C C . ALA A 1 176 ? -11.758 7.362 -2.169 1.00 97.00 176 ALA A C 1
ATOM 1304 O O . ALA A 1 176 ? -11.353 7.416 -3.334 1.00 97.00 176 ALA A O 1
ATOM 1305 N N . ILE A 1 177 ? -10.960 7.008 -1.157 1.00 96.12 177 ILE A N 1
ATOM 1306 C CA . ILE A 1 177 ? -9.538 6.682 -1.352 1.00 96.12 177 ILE A CA 1
ATOM 1307 C C . ILE A 1 177 ? -9.393 5.416 -2.195 1.00 96.12 177 ILE A C 1
ATOM 1309 O O . ILE A 1 177 ? -8.576 5.367 -3.116 1.00 96.12 177 ILE A O 1
ATOM 1313 N N . SER A 1 178 ? -10.235 4.415 -1.952 1.00 95.56 178 SER A N 1
ATOM 1314 C CA . SER A 1 178 ? -10.253 3.192 -2.747 1.00 95.56 178 SER A CA 1
ATOM 1315 C C . SER A 1 178 ? -10.540 3.489 -4.222 1.00 95.56 178 SER A C 1
ATOM 1317 O O . SER A 1 178 ? -9.861 2.938 -5.086 1.00 95.56 178 SER A O 1
ATOM 1319 N N . LYS A 1 179 ? -11.458 4.403 -4.562 1.00 95.62 179 LYS A N 1
ATOM 1320 C CA . LYS A 1 179 ? -11.691 4.831 -5.959 1.00 95.62 179 LYS A CA 1
ATOM 1321 C C . LYS A 1 179 ? -10.453 5.468 -6.596 1.00 95.62 179 LYS A C 1
ATOM 1323 O O . LYS A 1 179 ? -10.161 5.172 -7.753 1.00 95.62 179 LYS A O 1
ATOM 1328 N N . ILE A 1 180 ? -9.705 6.286 -5.853 1.00 95.12 180 ILE A N 1
ATOM 1329 C CA . ILE A 1 180 ? -8.433 6.861 -6.328 1.00 95.12 180 ILE A CA 1
ATOM 1330 C C . ILE A 1 180 ? -7.437 5.740 -6.646 1.00 95.12 180 ILE A C 1
ATOM 1332 O O . ILE A 1 180 ? -6.849 5.721 -7.727 1.00 95.12 180 ILE A O 1
ATOM 1336 N N . VAL A 1 181 ? -7.306 4.763 -5.748 1.00 95.06 181 VAL A N 1
ATOM 1337 C CA . VAL A 1 181 ? -6.418 3.603 -5.922 1.00 95.06 181 VAL A CA 1
ATOM 1338 C C . VAL A 1 181 ? -6.822 2.775 -7.143 1.00 95.06 181 VAL A C 1
ATOM 1340 O O . VAL A 1 181 ? -5.962 2.422 -7.946 1.00 95.06 181 VAL A O 1
ATOM 1343 N N . HIS A 1 182 ? -8.118 2.533 -7.353 1.00 92.69 182 HIS A N 1
ATOM 1344 C CA . HIS A 1 182 ? -8.614 1.872 -8.565 1.00 92.69 182 HIS A CA 1
ATOM 1345 C C . HIS A 1 182 ? -8.271 2.664 -9.835 1.00 92.69 182 HIS A C 1
ATOM 1347 O O . HIS A 1 182 ? -7.918 2.064 -10.849 1.00 92.69 182 HIS A O 1
ATOM 1353 N N . GLY A 1 183 ? -8.328 3.998 -9.782 1.00 93.50 183 GLY A N 1
ATOM 1354 C CA . GLY A 1 183 ? -7.885 4.867 -10.873 1.00 93.50 183 GLY A CA 1
ATOM 1355 C C . GLY A 1 183 ? -6.398 4.697 -11.192 1.00 93.50 183 GLY A C 1
ATOM 1356 O O . GLY A 1 183 ? -6.037 4.566 -12.360 1.00 93.50 183 GLY A O 1
ATOM 1357 N N . ILE A 1 184 ? -5.544 4.618 -10.168 1.00 93.88 184 ILE A N 1
ATOM 1358 C CA . ILE A 1 184 ? -4.105 4.366 -10.344 1.00 93.88 184 ILE A CA 1
ATOM 1359 C C . ILE A 1 184 ? -3.874 2.957 -10.913 1.00 93.88 184 ILE A C 1
ATOM 1361 O O . ILE A 1 184 ? -3.116 2.801 -11.867 1.00 93.88 184 ILE A O 1
ATOM 1365 N N . ILE A 1 185 ? -4.570 1.933 -10.404 1.00 92.62 185 ILE A N 1
ATOM 1366 C CA . ILE A 1 185 ? -4.483 0.551 -10.911 1.00 92.62 185 ILE A CA 1
ATOM 1367 C C . ILE A 1 185 ? -4.934 0.459 -12.377 1.00 92.62 185 ILE A C 1
ATOM 1369 O O . ILE A 1 185 ? -4.364 -0.313 -13.144 1.00 92.62 185 ILE A O 1
ATOM 1373 N N . ALA A 1 186 ? -5.901 1.267 -12.815 1.00 91.31 186 ALA A N 1
ATOM 1374 C CA . ALA A 1 186 ? -6.312 1.305 -14.219 1.00 91.31 186 ALA A CA 1
ATOM 1375 C C . ALA A 1 186 ? -5.193 1.791 -15.165 1.00 91.31 186 ALA A C 1
ATOM 1377 O O . ALA A 1 186 ? -5.219 1.475 -16.354 1.00 91.31 186 ALA A O 1
ATOM 1378 N N . LEU A 1 187 ? -4.195 2.516 -14.647 1.00 92.25 187 LEU A N 1
ATOM 1379 C CA . LEU A 1 187 ? -2.998 2.933 -15.386 1.00 92.25 187 LEU A CA 1
ATOM 1380 C C . LEU A 1 187 ? -1.882 1.873 -15.370 1.00 92.25 187 LEU A C 1
ATOM 1382 O O . LEU A 1 187 ? -0.879 2.039 -16.067 1.00 92.25 187 LEU A O 1
ATOM 1386 N N . ALA A 1 188 ? -2.054 0.763 -14.639 1.00 93.38 188 ALA A N 1
ATOM 1387 C CA . ALA A 1 188 ? -1.053 -0.298 -14.514 1.00 93.38 188 ALA A CA 1
ATOM 1388 C C . ALA A 1 188 ? -0.533 -0.864 -15.846 1.00 93.38 188 ALA A C 1
ATOM 1390 O O . ALA A 1 188 ? 0.668 -1.098 -15.925 1.00 93.38 188 ALA A O 1
ATOM 1391 N N . PRO A 1 189 ? -1.339 -1.049 -16.912 1.00 91.88 189 PRO A N 1
ATOM 1392 C CA . PRO A 1 189 ? -0.818 -1.531 -18.193 1.00 91.88 189 PRO A CA 1
ATOM 1393 C C . PRO A 1 189 ? 0.261 -0.617 -18.786 1.00 91.88 189 PRO A C 1
ATOM 1395 O O . PRO A 1 189 ? 1.231 -1.102 -19.360 1.00 91.88 189 PRO A O 1
ATOM 1398 N N . ILE A 1 190 ? 0.107 0.700 -18.617 1.00 92.19 190 ILE A N 1
ATOM 1399 C CA . ILE A 1 190 ? 1.055 1.711 -19.106 1.00 92.19 190 ILE A CA 1
ATOM 1400 C C . ILE A 1 190 ? 2.276 1.771 -18.184 1.00 92.19 190 ILE A C 1
ATOM 1402 O O . ILE A 1 190 ? 3.407 1.813 -18.661 1.00 92.19 190 ILE A O 1
ATOM 1406 N N . GLY A 1 191 ? 2.055 1.736 -16.868 1.00 93.25 191 GLY A N 1
ATOM 1407 C CA . GLY A 1 191 ? 3.139 1.737 -15.887 1.00 93.25 191 GLY A CA 1
ATOM 1408 C C . GLY A 1 191 ? 4.037 0.506 -16.003 1.00 93.25 191 GLY A C 1
ATOM 1409 O O . GLY A 1 191 ? 5.252 0.634 -16.077 1.00 93.25 191 GLY A O 1
ATOM 1410 N N . ILE A 1 192 ? 3.451 -0.690 -16.085 1.00 93.88 192 ILE A N 1
ATOM 1411 C CA . ILE A 1 192 ? 4.194 -1.953 -16.213 1.00 93.88 192 ILE A CA 1
ATOM 1412 C C . ILE A 1 192 ? 4.929 -2.023 -17.553 1.00 93.88 192 ILE A C 1
ATOM 1414 O O . ILE A 1 192 ? 6.071 -2.467 -17.582 1.00 93.88 192 ILE A O 1
ATOM 1418 N N . PHE A 1 193 ? 4.325 -1.532 -18.639 1.00 94.44 193 PHE A N 1
ATOM 1419 C CA . PHE A 1 193 ? 5.021 -1.371 -19.915 1.00 94.44 193 PHE A CA 1
ATOM 1420 C C . PHE A 1 193 ? 6.295 -0.526 -19.769 1.00 94.44 193 PHE A C 1
ATOM 1422 O O . PHE A 1 193 ? 7.355 -0.961 -20.207 1.00 94.44 193 PHE A O 1
ATOM 1429 N N . GLY A 1 194 ? 6.214 0.633 -19.104 1.00 91.25 194 GLY A N 1
ATOM 1430 C CA . GLY A 1 194 ? 7.380 1.487 -18.863 1.00 91.25 194 GLY A CA 1
ATOM 1431 C C . GLY A 1 194 ? 8.424 0.865 -17.934 1.00 91.25 194 GLY A C 1
ATOM 1432 O O . GLY A 1 194 ? 9.610 0.970 -18.215 1.00 91.25 194 GLY A O 1
ATOM 1433 N N . LEU A 1 195 ? 8.000 0.169 -16.873 1.00 91.38 195 LEU A N 1
ATOM 1434 C CA . LEU A 1 195 ? 8.914 -0.503 -15.936 1.00 91.38 195 LEU A CA 1
ATOM 1435 C C . LEU A 1 195 ? 9.691 -1.657 -16.564 1.00 91.38 195 LEU A C 1
ATOM 1437 O O . LEU A 1 195 ? 10.814 -1.912 -16.161 1.00 91.38 195 LEU A O 1
ATOM 1441 N N . VAL A 1 196 ? 9.067 -2.410 -17.468 1.00 91.00 196 VAL A N 1
ATOM 1442 C CA . VAL A 1 196 ? 9.706 -3.572 -18.102 1.00 91.00 196 VAL A CA 1
ATOM 1443 C C . VAL A 1 196 ? 10.560 -3.149 -19.298 1.00 91.00 196 VAL A C 1
ATOM 1445 O O . VAL A 1 196 ? 11.482 -3.865 -19.674 1.00 91.00 196 VAL A O 1
ATOM 1448 N N . ALA A 1 197 ? 10.247 -2.002 -19.904 1.00 87.06 197 ALA A N 1
ATOM 1449 C CA . ALA A 1 197 ? 11.017 -1.453 -21.009 1.00 87.06 197 ALA A CA 1
ATOM 1450 C C . ALA A 1 197 ? 12.380 -0.877 -20.569 1.00 87.06 197 ALA A C 1
ATOM 1452 O O . ALA A 1 197 ? 13.316 -0.912 -21.362 1.00 87.06 197 ALA A O 1
ATOM 1453 N N . HIS A 1 198 ? 12.482 -0.346 -19.347 1.00 79.44 198 HIS A N 1
ATOM 1454 C CA . HIS A 1 198 ? 13.670 0.329 -18.811 1.00 79.44 198 HIS A CA 1
ATOM 1455 C C . HIS A 1 198 ? 14.541 -0.604 -17.959 1.00 79.44 198 HIS A C 1
ATOM 1457 O O . HIS A 1 198 ? 15.759 -0.675 -18.228 1.00 79.44 198 HIS A O 1
#

Radius of gyration: 21.95 Å; chains: 1; bounding box: 52×38×53 Å